Protein 4Q95 (pdb70)

Structure (mmCIF, N/CA/C/O backbone):
data_4Q95
#
_entry.id   4Q95
#
_cell.length_a   63.123
_cell.length_b   63.123
_cell.length_c   157.965
_cell.angle_alpha   90.00
_cell.angle_beta   90.00
_cell.angle_gamma   90.00
#
_symmetr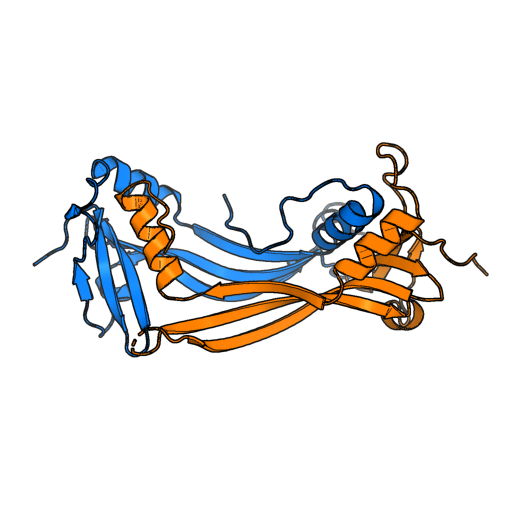y.space_group_name_H-M   'P 43 21 2'
#
loop_
_entity.id
_entity.type
_entity.pdbx_description
1 polymer 'HRAS-like suppressor 3, Lecithin retinol acyltransferase'
2 non-polymer 'HEPTANOIC ACID'
3 water water
#
loop_
_atom_site.group_PDB
_atom_site.id
_atom_site.type_symbol
_atom_site.label_atom_id
_atom_site.label_alt_id
_atom_site.label_comp_id
_atom_site.label_asym_id
_atom_site.label_entity_id
_atom_site.label_seq_id
_atom_site.pdbx_PDB_ins_code
_atom_site.Cartn_x
_atom_site.Cartn_y
_atom_site.Cartn_z
_atom_site.occupancy
_atom_site.B_iso_or_equiv
_atom_site.auth_seq_id
_atom_site.auth_comp_id
_atom_site.auth_asym_id
_atom_site.auth_atom_id
_ato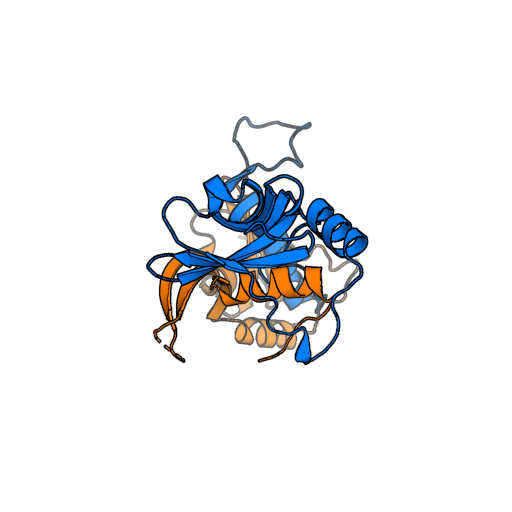m_site.pdbx_PDB_model_num
ATOM 1 N N . PRO A 1 9 ? 3.841 46.187 -11.470 1.00 87.92 7 PRO A N 1
ATOM 2 C CA . PRO A 1 9 ? 2.860 46.603 -10.450 1.00 90.08 7 PRO A CA 1
ATOM 3 C C . PRO A 1 9 ? 3.075 45.936 -9.046 1.00 93.40 7 PRO A C 1
ATOM 4 O O . PRO A 1 9 ? 2.407 44.948 -8.694 1.00 89.85 7 PRO A O 1
ATOM 8 N N . GLU A 1 10 ? 3.983 46.511 -8.251 1.00 92.17 8 GLU A N 1
ATOM 9 C CA . GLU A 1 10 ? 4.515 45.854 -7.059 1.00 89.76 8 GLU A CA 1
ATOM 10 C C . GLU A 1 10 ? 3.434 45.590 -5.987 1.00 86.87 8 GLU A C 1
ATOM 11 O O . GLU A 1 10 ? 2.490 46.360 -5.813 1.00 88.77 8 GLU A O 1
ATOM 17 N N . PRO A 1 11 ? 3.558 44.466 -5.284 1.00 76.56 9 PRO A N 1
ATOM 18 C CA . PRO A 1 11 ? 2.737 44.212 -4.125 1.00 72.32 9 PRO A CA 1
ATOM 19 C C . PRO A 1 11 ? 2.965 45.223 -3.007 1.00 73.64 9 PRO A C 1
ATOM 20 O O . PRO A 1 11 ? 3.988 45.893 -2.957 1.00 74.86 9 PRO A O 1
ATOM 24 N N . LYS A 1 12 ? 1.992 45.316 -2.115 1.00 75.39 10 LYS A N 1
ATOM 25 C CA . LYS A 1 12 ? 2.085 46.144 -0.926 1.00 77.04 10 LYS A CA 1
ATOM 26 C C . LYS A 1 12 ? 2.390 45.246 0.245 1.00 71.76 10 LYS A C 1
ATOM 27 O O . LYS A 1 12 ? 2.092 44.053 0.242 1.00 67.58 10 LYS A O 1
ATOM 33 N N . PRO A 1 13 ? 2.979 45.810 1.276 1.00 72.45 11 PRO A N 1
ATOM 34 C CA . PRO A 1 13 ? 3.200 45.007 2.469 1.00 69.51 11 PRO A CA 1
ATOM 35 C C . PRO A 1 13 ? 1.883 44.388 2.966 1.00 65.68 11 PRO A C 1
ATOM 36 O O . PRO A 1 13 ? 0.814 45.014 2.889 1.00 63.76 11 PRO A O 1
ATOM 40 N N . GLY A 1 14 ? 1.971 43.124 3.373 1.00 63.18 12 GLY A N 1
ATOM 41 C CA . GLY A 1 14 ? 0.812 42.336 3.843 1.00 59.60 12 GLY A CA 1
ATOM 42 C C . GLY A 1 14 ? 0.008 41.594 2.771 1.00 54.40 12 GLY A C 1
ATOM 43 O O . GLY A 1 14 ? -0.882 40.813 3.111 1.00 48.59 12 GLY A O 1
ATOM 44 N N . ASP A 1 15 ? 0.326 41.819 1.491 1.00 52.17 13 ASP A N 1
ATOM 45 C CA . ASP A 1 15 ? -0.396 41.177 0.369 1.00 50.89 13 ASP A CA 1
ATOM 46 C C . ASP A 1 15 ? -0.095 39.683 0.251 1.00 50.11 13 ASP A C 1
ATOM 47 O O . ASP A 1 15 ? 1.051 39.242 0.289 1.00 52.27 13 ASP A O 1
ATOM 52 N N . LEU A 1 16 ? -1.129 38.894 0.072 1.00 51.79 14 LEU A N 1
ATOM 53 C CA . LEU A 1 16 ? -0.959 37.491 -0.210 1.00 52.07 14 LEU A CA 1
ATOM 54 C C . LEU A 1 16 ? -0.594 37.330 -1.713 1.00 51.79 14 LEU A C 1
ATOM 55 O O . LEU A 1 16 ? -1.164 38.014 -2.581 1.00 52.11 14 LEU A O 1
ATOM 60 N N . ILE A 1 17 ? 0.377 36.456 -1.973 1.00 48.37 15 ILE A N 1
ATOM 61 C CA . ILE A 1 17 ? 0.887 36.204 -3.317 1.00 53.32 15 ILE A CA 1
ATOM 62 C C . ILE A 1 17 ? 0.619 34.768 -3.658 1.00 49.73 15 ILE A C 1
ATOM 63 O O . ILE A 1 17 ? 1.000 33.859 -2.916 1.00 50.95 15 ILE A O 1
ATOM 68 N N . GLU A 1 18 ? -0.059 34.560 -4.758 1.00 48.85 16 GLU A N 1
ATOM 69 C CA . GLU A 1 18 ? -0.304 33.222 -5.255 1.00 51.99 16 GLU A CA 1
ATOM 70 C C . GLU A 1 18 ? 0.621 33.015 -6.455 1.00 54.53 16 GLU A C 1
ATOM 71 O O . GLU A 1 18 ? 0.517 33.735 -7.447 1.00 57.82 16 GLU A O 1
ATOM 77 N N . ILE A 1 19 ? 1.501 32.022 -6.358 1.00 53.27 17 ILE A N 1
ATOM 78 C CA . ILE A 1 19 ? 2.460 31.656 -7.401 1.00 52.15 17 ILE A CA 1
ATOM 79 C C . ILE A 1 19 ? 1.986 30.389 -8.134 1.00 53.20 17 ILE A C 1
ATOM 80 O O . ILE A 1 19 ? 1.622 29.357 -7.506 1.00 51.73 17 ILE A O 1
ATOM 85 N N . PHE A 1 20 ? 1.930 30.485 -9.464 1.00 53.67 18 PHE A N 1
ATOM 86 C CA . PHE A 1 20 ? 1.364 29.428 -10.293 1.00 55.48 18 PHE A CA 1
ATOM 87 C C . PHE A 1 20 ? 2.475 28.501 -10.704 1.00 53.36 18 PHE A C 1
ATOM 88 O O . PHE A 1 20 ? 2.969 28.619 -11.784 1.00 58.92 18 PHE A O 1
ATOM 96 N N . ARG A 1 21 ? 2.874 27.575 -9.858 1.00 52.41 19 ARG A N 1
ATOM 97 C CA . ARG A 1 21 ? 3.852 26.584 -10.289 1.00 56.60 19 ARG A CA 1
ATOM 98 C C . ARG A 1 21 ? 3.184 25.518 -11.144 1.00 56.24 19 ARG A C 1
ATOM 99 O O . ARG A 1 21 ? 1.976 25.340 -11.065 1.00 53.83 19 ARG A O 1
ATOM 107 N N . PRO A 1 22 ? 3.969 24.764 -11.908 1.00 57.00 20 PRO A N 1
ATOM 108 C CA . PRO A 1 22 ? 3.325 23.860 -12.846 1.00 59.95 20 PRO A CA 1
ATOM 109 C C . PRO A 1 22 ? 2.314 22.863 -12.234 1.00 60.29 20 PRO A C 1
ATOM 110 O O . PRO A 1 22 ? 1.298 22.583 -12.881 1.00 59.24 20 PRO A O 1
ATOM 114 N N . PHE A 1 23 ? 2.544 22.355 -11.019 1.00 57.02 21 PHE A N 1
ATOM 115 C CA . PHE A 1 23 ? 1.613 21.360 -10.466 1.00 56.48 21 PHE A CA 1
ATOM 116 C C . PHE A 1 23 ? 0.831 21.770 -9.241 1.00 54.70 21 PHE A C 1
ATOM 117 O O . PHE A 1 23 ? -0.038 21.035 -8.770 1.00 53.47 21 PHE A O 1
ATOM 125 N N . TYR A 1 24 ? 1.120 22.950 -8.713 1.00 51.89 22 TYR A N 1
ATOM 126 C CA . TYR A 1 24 ? 0.452 23.380 -7.500 1.00 48.42 22 TYR A CA 1
ATOM 127 C C . TYR A 1 24 ? 0.629 24.877 -7.385 1.00 46.29 22 TYR A C 1
ATOM 128 O O . TYR A 1 24 ? 1.486 25.482 -8.059 1.00 48.27 22 TYR A O 1
ATOM 137 N N . ARG A 1 25 ? -0.172 25.467 -6.518 1.00 49.70 23 ARG A N 1
ATOM 138 C CA . ARG A 1 25 ? -0.104 26.897 -6.209 1.00 50.71 23 ARG A CA 1
ATOM 139 C C . ARG A 1 25 ? 0.643 27.105 -4.902 1.00 53.64 23 ARG A C 1
ATOM 140 O O . ARG A 1 25 ? 0.299 26.514 -3.841 1.00 47.37 23 ARG A O 1
ATOM 148 N N . HIS A 1 26 ? 1.614 27.999 -4.959 1.00 52.76 24 HIS A N 1
ATOM 149 C CA . HIS A 1 26 ? 2.488 28.225 -3.850 1.00 51.77 24 HIS A CA 1
ATOM 150 C C . HIS A 1 26 ? 2.135 29.577 -3.303 1.00 51.41 24 HIS A C 1
ATOM 151 O O . HIS A 1 26 ? 2.020 30.511 -4.043 1.00 54.56 24 HIS A O 1
ATOM 158 N N . TRP A 1 27 ? 1.961 29.698 -1.991 1.00 50.84 25 TRP A N 1
ATOM 159 C CA . TRP A 1 27 ? 1.498 30.964 -1.404 1.00 49.24 25 TRP A CA 1
ATOM 160 C C . TRP A 1 27 ? 2.603 31.575 -0.600 1.00 51.94 25 TRP A C 1
ATOM 161 O O . TRP A 1 27 ? 3.462 30.876 -0.036 1.00 55.20 25 TRP A O 1
ATOM 172 N N . ALA A 1 28 ? 2.575 32.895 -0.551 1.00 52.23 26 ALA A N 1
ATOM 173 C CA . ALA A 1 28 ? 3.534 33.653 0.177 1.00 53.59 26 ALA A CA 1
ATOM 174 C C . ALA A 1 28 ? 2.857 34.913 0.662 1.00 54.12 26 ALA A C 1
ATOM 175 O O . ALA A 1 28 ? 1.787 35.236 0.198 1.00 53.03 26 ALA A O 1
ATOM 177 N N . ILE A 1 29 ? 3.497 35.634 1.581 1.00 52.93 27 ILE A N 1
ATOM 178 C CA . ILE A 1 29 ? 3.020 36.940 1.987 1.00 52.49 27 ILE A CA 1
ATOM 179 C C . ILE A 1 29 ? 4.145 37.960 1.848 1.00 54.41 27 ILE A C 1
ATOM 180 O O . ILE A 1 29 ? 5.287 37.682 2.207 1.00 53.60 27 ILE A O 1
ATOM 185 N N . TYR A 1 30 ? 3.820 39.100 1.226 1.00 56.65 28 TYR A N 1
ATOM 186 C CA . TYR A 1 30 ? 4.769 40.151 0.967 1.00 58.23 28 TYR A CA 1
ATOM 187 C C . TYR A 1 30 ? 5.044 40.919 2.263 1.00 58.42 28 TYR A C 1
ATOM 188 O O . TYR A 1 30 ? 4.119 41.260 2.983 1.00 59.39 28 TYR A O 1
ATOM 197 N N . VAL A 1 31 ? 6.298 41.198 2.551 1.00 57.73 29 VAL A N 1
ATOM 198 C CA . VAL A 1 31 ? 6.638 41.875 3.799 1.00 63.40 29 VAL A CA 1
ATOM 199 C C . VAL A 1 31 ? 7.441 43.133 3.569 1.00 66.54 29 VAL A C 1
ATOM 200 O O . VAL A 1 31 ? 7.871 43.762 4.540 1.00 74.67 29 VAL A O 1
ATOM 204 N N . GLY A 1 32 ? 7.688 43.493 2.307 1.00 66.99 30 GLY A N 1
ATOM 205 C CA . GLY A 1 32 ? 8.409 44.707 2.010 1.00 66.60 30 GLY A CA 1
ATOM 206 C C . GLY A 1 32 ? 9.762 44.549 1.353 1.00 68.86 30 GLY A C 1
ATOM 207 O O . GLY A 1 32 ? 10.434 43.516 1.467 1.00 69.36 30 GLY A O 1
ATOM 208 N N . ASP A 1 33 ? 10.131 45.583 0.604 1.00 72.29 31 ASP A N 1
ATOM 209 C CA . ASP A 1 33 ? 11.449 45.678 0.025 1.00 75.94 31 ASP A CA 1
ATOM 210 C C . ASP A 1 33 ? 11.871 44.401 -0.736 1.00 74.26 31 ASP A C 1
ATOM 211 O O . ASP A 1 33 ? 12.988 43.931 -0.594 1.00 75.00 31 ASP A O 1
ATOM 216 N N . GLY A 1 34 ? 10.971 43.861 -1.562 1.00 72.81 32 GLY A N 1
ATOM 217 C CA . GLY A 1 34 ? 11.276 42.692 -2.404 1.00 69.87 32 GLY A CA 1
ATOM 218 C C . GLY A 1 34 ? 11.057 41.325 -1.760 1.00 67.73 32 GLY A C 1
ATOM 219 O O . GLY A 1 34 ? 11.131 40.313 -2.446 1.00 65.06 32 GLY A O 1
ATOM 220 N N . TYR A 1 35 ? 10.766 41.286 -0.460 1.00 65.79 33 TYR A N 1
ATOM 221 C CA . TYR A 1 35 ? 10.749 40.034 0.255 1.00 64.71 33 TYR A CA 1
ATOM 222 C C . TYR A 1 35 ? 9.350 39.517 0.553 1.00 62.84 33 TYR A C 1
ATOM 223 O O . TYR A 1 35 ? 8.407 40.281 0.828 1.00 61.80 33 TYR A O 1
ATOM 232 N N . VAL A 1 36 ? 9.256 38.193 0.498 1.00 58.80 34 VAL A N 1
ATOM 233 C CA . VAL A 1 36 ? 8.152 37.493 1.041 1.00 58.49 34 VAL A CA 1
ATOM 234 C C . VAL A 1 36 ? 8.562 36.570 2.190 1.00 58.12 34 VAL A C 1
ATOM 235 O O . VAL A 1 36 ? 9.720 36.145 2.311 1.00 53.35 34 VAL A O 1
ATOM 239 N N . VAL A 1 37 ? 7.572 36.280 3.027 1.00 57.87 35 VAL A N 1
ATOM 240 C CA . VAL A 1 37 ? 7.646 35.201 3.966 1.00 56.12 35 VAL A CA 1
ATOM 241 C C . VAL A 1 37 ? 6.735 34.106 3.452 1.00 56.60 35 VAL A C 1
ATOM 242 O O . VAL A 1 37 ? 5.623 34.363 2.946 1.00 56.09 35 VAL A O 1
ATOM 246 N N . HIS A 1 38 ? 7.216 32.872 3.553 1.00 56.34 36 HIS A N 1
ATOM 247 C CA . HIS A 1 38 ? 6.415 31.750 3.123 1.00 54.62 36 HIS A CA 1
ATOM 248 C C . HIS A 1 38 ? 6.800 30.472 3.835 1.00 53.02 36 HIS A C 1
ATOM 249 O O . HIS A 1 38 ? 7.897 30.337 4.345 1.00 56.92 36 HIS A O 1
ATOM 256 N N . LEU A 1 39 ? 5.884 29.527 3.812 1.00 53.79 37 LEU A N 1
ATOM 257 C CA . LEU A 1 39 ? 6.105 28.170 4.270 1.00 55.74 37 LEU A CA 1
ATOM 258 C C . LEU A 1 39 ? 6.647 27.348 3.106 1.00 57.33 37 LEU A C 1
ATOM 259 O O . LEU A 1 39 ? 5.905 27.009 2.198 1.00 59.79 37 LEU A O 1
ATOM 264 N N . ALA A 1 40 ? 7.930 27.003 3.172 1.00 59.70 38 ALA A N 1
ATOM 265 C CA . ALA A 1 40 ? 8.609 26.294 2.136 1.00 56.01 38 ALA A CA 1
ATOM 266 C C . ALA A 1 40 ? 8.803 24.807 2.456 1.00 60.70 38 ALA A C 1
ATOM 267 O O . ALA A 1 40 ? 9.162 24.471 3.580 1.00 60.84 38 ALA A O 1
ATOM 269 N N . PRO A 1 41 ? 8.548 23.912 1.468 1.00 63.68 39 PRO A N 1
ATOM 270 C CA . PRO A 1 41 ? 8.813 22.479 1.614 1.00 61.93 39 PRO A CA 1
ATOM 271 C C . PRO A 1 41 ? 10.267 22.210 1.784 1.00 62.73 39 PRO A C 1
ATOM 272 O O . PRO A 1 41 ? 11.040 22.741 1.027 1.00 58.41 39 PRO A O 1
ATOM 276 N N . ASP A 1 42 ? 10.638 21.399 2.777 1.00 62.46 40 ASP A N 1
ATOM 277 C CA . ASP A 1 42 ? 12.043 21.103 3.038 1.00 66.00 40 ASP A CA 1
ATOM 278 C C . ASP A 1 42 ? 12.055 19.766 3.727 1.00 63.11 40 ASP A C 1
ATOM 279 O O . ASP A 1 42 ? 12.029 19.679 4.969 1.00 67.34 40 ASP A O 1
ATOM 284 N N . ILE A 1 43 ? 12.034 18.722 2.915 1.00 59.17 41 ILE A N 1
ATOM 285 C CA . ILE A 1 43 ? 11.796 17.394 3.400 1.00 59.25 41 ILE A CA 1
ATOM 286 C C . ILE A 1 43 ? 13.099 16.719 3.713 1.00 61.37 41 ILE A C 1
ATOM 287 O O . ILE A 1 43 ? 13.936 16.601 2.846 1.00 60.70 41 ILE A O 1
ATOM 292 N N . LEU A 1 44 ? 13.256 16.276 4.971 1.00 58.24 42 LEU A N 1
ATOM 293 C CA . LEU A 1 44 ? 14.533 15.822 5.487 1.00 61.02 42 LEU A CA 1
ATOM 294 C C . LEU A 1 44 ? 14.305 14.786 6.587 1.00 63.36 42 LEU A C 1
ATOM 295 O O . LEU A 1 44 ? 13.412 14.970 7.429 1.00 52.22 42 LEU A O 1
ATOM 300 N N . LEU A 1 45 ? 15.112 13.729 6.551 1.00 61.43 43 LEU A N 1
ATOM 301 C CA . LEU A 1 45 ? 15.305 12.859 7.660 1.00 63.93 43 LEU A CA 1
ATOM 302 C C . LEU A 1 45 ? 16.656 13.225 8.166 1.00 64.07 43 LEU A C 1
ATOM 303 O O . LEU A 1 45 ? 17.537 13.380 7.376 1.00 63.22 43 LEU A O 1
ATOM 308 N N . ALA A 1 46 ? 16.803 13.368 9.478 1.00 60.74 44 ALA A N 1
ATOM 309 C CA . ALA A 1 46 ? 18.105 13.548 10.072 1.00 60.79 44 ALA A CA 1
ATOM 310 C C . ALA A 1 46 ? 18.131 12.766 11.390 1.00 60.58 44 ALA A C 1
ATOM 311 O O . ALA A 1 46 ? 17.171 12.747 12.124 1.00 55.84 44 ALA A O 1
ATOM 313 N N . LEU A 1 47 ? 19.244 12.106 11.648 1.00 62.66 45 LEU A N 1
ATOM 314 C CA . LEU A 1 47 ? 19.487 11.404 12.869 1.00 60.10 45 LEU A CA 1
ATOM 315 C C . LEU A 1 47 ? 19.758 12.440 13.916 1.00 63.79 45 LEU A C 1
ATOM 316 O O . LEU A 1 47 ? 20.374 13.456 13.628 1.00 67.05 45 LEU A O 1
ATOM 321 N N . THR A 1 48 ? 19.285 12.191 15.136 1.00 60.19 46 THR A N 1
ATOM 322 C CA . THR A 1 48 ? 19.529 13.110 16.215 1.00 61.66 46 THR A CA 1
ATOM 323 C C . THR A 1 48 ? 20.287 12.425 17.379 1.00 61.41 46 THR A C 1
ATOM 324 O O . THR A 1 48 ? 19.892 11.362 17.884 1.00 60.76 46 THR A O 1
ATOM 328 N N . ASN A 1 49 ? 21.443 12.976 17.704 1.00 61.10 47 ASN A N 1
ATOM 329 C CA . ASN A 1 49 ? 22.334 12.371 18.683 1.00 70.38 47 ASN A CA 1
ATOM 330 C C . ASN A 1 49 ? 21.919 12.560 20.134 1.00 73.01 47 ASN A C 1
ATOM 331 O O . ASN A 1 49 ? 21.342 13.585 20.489 1.00 75.34 47 ASN A O 1
ATOM 336 N N . ASP A 1 50 ? 22.210 11.546 20.950 1.00 78.24 48 ASP A N 1
ATOM 337 C CA . ASP A 1 50 ? 21.833 11.545 22.374 1.00 78.82 48 ASP A CA 1
ATOM 338 C C . ASP A 1 50 ? 22.815 12.429 23.100 1.00 82.42 48 ASP A C 1
ATOM 339 O O . ASP A 1 50 ? 24.016 12.160 23.106 1.00 77.29 48 ASP A O 1
ATOM 344 N N . LYS A 1 51 ? 22.296 13.503 23.692 1.00 92.75 49 LYS A N 1
ATOM 345 C CA . LYS A 1 51 ? 23.138 14.479 24.386 1.00 101.61 49 LYS A CA 1
ATOM 346 C C . LYS A 1 51 ? 23.176 14.258 25.913 1.00 99.36 49 LYS A C 1
ATOM 347 O O . LYS A 1 51 ? 24.152 14.648 26.558 1.00 99.34 49 LYS A O 1
ATOM 353 N N . GLU A 1 52 ? 22.149 13.612 26.488 1.00 96.42 50 GLU A N 1
ATOM 354 C CA . GLU A 1 52 ? 22.031 13.501 27.963 1.00 93.28 50 GLU A CA 1
ATOM 355 C C . GLU A 1 52 ? 23.363 13.038 28.550 1.00 89.89 50 GLU A C 1
ATOM 356 O O . GLU A 1 52 ? 23.900 13.652 29.454 1.00 90.17 50 GLU A O 1
ATOM 362 N N . ARG A 1 53 ? 23.915 11.988 27.968 1.00 85.44 51 ARG A N 1
ATOM 363 C CA . ARG A 1 53 ? 25.183 11.463 28.385 1.00 86.81 51 ARG A CA 1
ATOM 364 C C . ARG A 1 53 ? 26.403 12.228 27.800 1.00 91.26 51 ARG A C 1
ATOM 365 O O . ARG A 1 53 ? 27.550 11.809 28.069 1.00 94.20 51 ARG A O 1
ATOM 373 N N . THR A 1 54 ? 26.179 13.329 27.038 1.00 88.71 52 THR A N 1
ATOM 374 C CA . THR A 1 54 ? 27.276 14.171 26.440 1.00 93.53 52 THR A CA 1
ATOM 375 C C . THR A 1 54 ? 28.506 14.481 27.330 1.00 96.97 52 THR A C 1
ATOM 376 O O . THR A 1 54 ? 29.641 14.139 26.974 1.00 112.58 52 THR A O 1
ATOM 380 N N . GLN A 1 55 ? 28.285 15.151 28.462 1.00 90.57 53 GLN A N 1
ATOM 381 C CA . GLN A 1 55 ? 29.374 15.522 29.399 1.00 90.19 53 GLN A CA 1
ATOM 382 C C . GLN A 1 55 ? 29.827 14.398 30.324 1.00 84.17 53 GLN A C 1
ATOM 383 O O . GLN A 1 55 ? 30.582 14.643 31.220 1.00 82.02 53 GLN A O 1
ATOM 389 N N . LYS A 1 56 ? 29.362 13.170 30.091 1.00 85.27 54 LYS A N 1
ATOM 390 C CA . LYS A 1 56 ? 29.696 11.997 30.939 1.00 88.15 54 LYS A CA 1
ATOM 391 C C . LYS A 1 56 ? 29.840 10.667 30.107 1.00 84.47 54 LYS A C 1
ATOM 392 O O . LYS A 1 56 ? 29.558 9.544 30.555 1.00 76.46 54 LYS A O 1
ATOM 398 N N . VAL A 1 57 ? 30.361 10.851 28.898 1.00 82.12 55 VAL A N 1
ATOM 399 C CA . VAL A 1 57 ? 30.879 9.775 28.038 1.00 79.49 55 VAL A CA 1
ATOM 400 C C . VAL A 1 57 ? 31.808 8.733 28.750 1.00 73.90 55 VAL A C 1
ATOM 401 O O . VAL A 1 57 ? 32.795 9.105 29.358 1.00 71.80 55 VAL A O 1
ATOM 405 N N . VAL A 1 58 ? 31.432 7.444 28.651 1.00 72.00 56 VAL A N 1
ATOM 406 C CA . VAL A 1 58 ? 32.296 6.269 28.958 1.00 77.18 56 VAL A CA 1
ATOM 407 C C . VAL A 1 58 ? 32.437 5.179 27.854 1.00 78.79 56 VAL A C 1
ATOM 408 O O . VAL A 1 58 ? 33.300 4.300 27.982 1.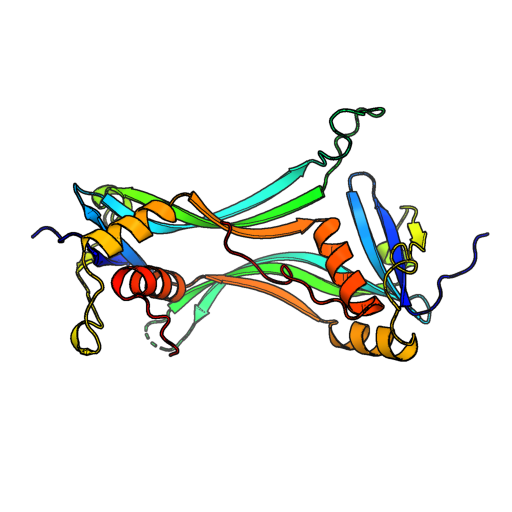00 84.31 56 VAL A O 1
ATOM 412 N N . SER A 1 59 ? 31.595 5.209 26.822 1.00 80.50 57 SER A N 1
ATOM 413 C CA . SER A 1 59 ? 31.890 4.546 25.519 1.00 84.02 57 SER A CA 1
ATOM 414 C C . SER A 1 59 ? 32.158 5.559 24.377 1.00 83.12 57 SER A C 1
ATOM 415 O O . SER A 1 59 ? 31.734 6.710 24.450 1.00 80.36 57 SER A O 1
ATOM 418 N N . ASN A 1 60 ? 32.826 5.136 23.310 1.00 85.39 58 ASN A N 1
ATOM 419 C CA . ASN A 1 60 ? 32.908 5.982 22.095 1.00 88.54 58 ASN A CA 1
ATOM 420 C C . ASN A 1 60 ? 31.782 5.740 21.089 1.00 86.67 58 ASN A C 1
ATOM 421 O O . ASN A 1 60 ? 31.699 6.447 20.067 1.00 89.29 58 ASN A O 1
ATOM 426 N N . LYS A 1 61 ? 30.920 4.761 21.376 1.00 85.67 59 LYS A N 1
ATOM 427 C CA . LYS A 1 61 ? 29.674 4.561 20.618 1.00 85.78 59 LYS A CA 1
ATOM 428 C C . LYS A 1 61 ? 28.884 5.837 20.490 1.00 81.83 59 LYS A C 1
ATOM 429 O O . LYS A 1 61 ? 28.447 6.393 21.470 1.00 81.39 59 LYS A O 1
ATOM 435 N N . ARG A 1 62 ? 28.633 6.288 19.287 1.00 83.83 60 ARG A N 1
ATOM 436 C CA . ARG A 1 62 ? 27.651 7.346 19.102 1.00 82.72 60 ARG A CA 1
ATOM 437 C C . ARG A 1 62 ? 26.247 6.825 19.456 1.00 84.65 60 ARG A C 1
ATOM 438 O O . ARG A 1 62 ? 25.851 5.769 18.978 1.00 96.47 60 ARG A O 1
ATOM 446 N N . LEU A 1 63 ? 25.529 7.529 20.333 1.00 77.37 61 LEU A N 1
ATOM 447 C CA . LEU A 1 63 ? 24.185 7.118 20.762 1.00 70.92 61 LEU A CA 1
ATOM 448 C C . LEU A 1 63 ? 23.199 8.100 20.193 1.00 66.09 61 LEU A C 1
ATOM 449 O O . LEU A 1 63 ? 23.528 9.267 20.002 1.00 68.15 61 LEU A O 1
ATOM 454 N N . LEU A 1 64 ? 21.990 7.622 19.939 1.00 62.12 62 LEU A N 1
ATOM 455 C CA . LEU A 1 64 ? 20.928 8.384 19.287 1.00 61.10 62 LEU A CA 1
ATOM 456 C C . LEU A 1 64 ? 19.730 8.593 20.209 1.00 55.52 62 LEU A C 1
ATOM 457 O O . LEU A 1 64 ? 19.405 7.699 20.976 1.00 54.17 62 LEU A O 1
ATOM 462 N N . LEU A 1 65 ? 19.081 9.768 20.126 1.00 54.28 63 LEU A N 1
ATOM 463 C CA . LEU A 1 65 ? 17.719 9.959 20.666 1.00 54.06 63 LEU A CA 1
ATOM 464 C C . LEU A 1 65 ? 16.720 9.383 19.692 1.00 59.33 63 LEU A C 1
ATOM 465 O O . LEU A 1 65 ? 15.700 8.863 20.106 1.00 60.62 63 LEU A O 1
ATOM 470 N N . GLY A 1 66 ? 17.005 9.506 18.380 1.00 58.35 64 GLY A N 1
ATOM 471 C CA . GLY A 1 66 ? 16.015 9.193 17.366 1.00 57.32 64 GLY A CA 1
ATOM 472 C C . GLY A 1 66 ? 16.297 9.773 15.977 1.00 54.98 64 GLY A C 1
ATOM 473 O O . GLY A 1 66 ? 17.429 10.079 15.619 1.00 51.48 64 GLY A O 1
ATOM 474 N N . VAL A 1 67 ? 15.213 9.967 15.239 1.00 54.86 65 VAL A N 1
ATOM 475 C CA . VAL A 1 67 ? 15.241 10.582 13.907 1.00 55.51 65 VAL A CA 1
ATOM 476 C C . VAL A 1 67 ? 14.200 11.706 13.836 1.00 53.59 65 VAL A C 1
ATOM 477 O O . VAL A 1 67 ? 13.101 11.601 14.361 1.00 51.52 65 VAL A O 1
ATOM 481 N N . ILE A 1 68 ? 14.578 12.805 13.208 1.00 58.06 66 ILE A N 1
ATOM 482 C CA . ILE A 1 68 ? 13.679 13.928 12.954 1.00 58.27 66 ILE A CA 1
ATOM 483 C C . ILE A 1 68 ? 13.178 13.893 11.512 1.00 60.12 66 ILE A C 1
ATOM 484 O O . ILE A 1 68 ? 13.996 13.804 10.590 1.00 57.72 66 ILE A O 1
ATOM 489 N N . CYS A 1 69 ? 11.847 13.952 11.315 1.00 62.24 67 CYS A N 1
ATOM 490 C CA . CYS A 1 69 ? 11.275 14.104 9.991 1.00 60.40 67 CYS A CA 1
ATOM 491 C C . CYS A 1 69 ? 10.771 15.487 9.880 1.00 57.57 67 CYS A C 1
ATOM 492 O O . CYS A 1 69 ? 9.756 15.849 10.484 1.00 52.35 67 CYS A O 1
ATOM 495 N N . LYS A 1 70 ? 11.441 16.243 9.041 1.00 58.00 68 LYS A N 1
ATOM 496 C CA . LYS A 1 70 ? 11.117 17.616 8.814 1.00 58.45 68 LYS A CA 1
ATOM 497 C C . LYS A 1 70 ? 10.378 17.660 7.474 1.00 55.64 68 LYS A C 1
ATOM 498 O O . LYS A 1 70 ? 10.781 17.012 6.507 1.00 57.64 68 LYS A O 1
ATOM 504 N N . VAL A 1 71 ? 9.319 18.445 7.407 1.00 51.63 69 VAL A N 1
ATOM 505 C CA . VAL A 1 71 ? 8.582 18.627 6.170 1.00 55.00 69 VAL A CA 1
ATOM 506 C C . VAL A 1 71 ? 8.626 20.041 5.571 1.00 51.16 69 VAL A C 1
ATOM 507 O O . VAL A 1 71 ? 8.563 20.195 4.364 1.00 52.55 69 VAL A O 1
ATOM 511 N N . ALA A 1 72 ? 8.650 21.066 6.404 1.00 50.95 70 ALA A N 1
ATOM 512 C CA . ALA A 1 72 ? 8.637 22.434 5.923 1.00 52.65 70 ALA A CA 1
ATOM 513 C C . ALA A 1 72 ? 9.320 23.371 6.907 1.00 52.24 70 ALA A C 1
ATOM 514 O O . ALA A 1 72 ? 9.493 23.043 8.073 1.00 52.67 70 ALA A O 1
ATOM 516 N N . ILE A 1 73 ? 9.698 24.534 6.416 1.00 51.69 71 ILE A N 1
ATOM 517 C CA . ILE A 1 73 ? 10.302 25.585 7.205 1.00 52.24 71 ILE A CA 1
ATOM 518 C C . ILE A 1 73 ? 9.834 26.952 6.682 1.00 54.70 71 ILE A C 1
ATOM 519 O O . ILE A 1 73 ? 9.660 27.136 5.489 1.00 53.74 71 ILE A O 1
ATOM 524 N N . VAL A 1 74 ? 9.602 27.895 7.588 1.00 56.02 72 VAL A N 1
ATOM 525 C CA . VAL A 1 74 ? 9.178 29.228 7.200 1.00 56.26 72 VAL A CA 1
ATOM 526 C C . VAL A 1 74 ? 10.409 29.981 6.827 1.00 57.10 72 VAL A C 1
ATOM 527 O O . VAL A 1 74 ? 11.332 30.098 7.621 1.00 60.05 72 VAL A O 1
ATOM 531 N N . LYS A 1 75 ? 10.419 30.510 5.615 1.00 59.91 73 LYS A N 1
ATOM 532 C CA . LYS A 1 75 ? 11.557 31.292 5.121 1.00 61.27 73 LYS A CA 1
ATOM 533 C C . LYS A 1 75 ? 11.186 32.721 4.769 1.00 60.03 73 LYS A C 1
ATOM 534 O O . LYS A 1 75 ? 10.028 33.066 4.534 1.00 58.29 73 LYS A O 1
ATOM 540 N N . LYS A 1 76 ? 12.210 33.543 4.712 1.00 61.78 74 LYS A N 1
ATOM 541 C CA . LYS A 1 76 ? 12.081 34.867 4.207 1.00 63.40 74 LYS A CA 1
ATOM 542 C C . LYS A 1 76 ? 13.041 34.968 3.036 1.00 66.05 74 LYS A C 1
ATOM 543 O O . LYS A 1 76 ? 14.228 34.804 3.242 1.00 67.78 74 LYS A O 1
ATOM 549 N N . GLU A 1 77 ? 12.525 35.214 1.826 1.00 61.48 75 GLU A N 1
ATOM 550 C CA . GLU A 1 77 ? 13.333 35.246 0.623 1.00 65.81 75 GLU A CA 1
ATOM 551 C C . GLU A 1 77 ? 12.753 36.298 -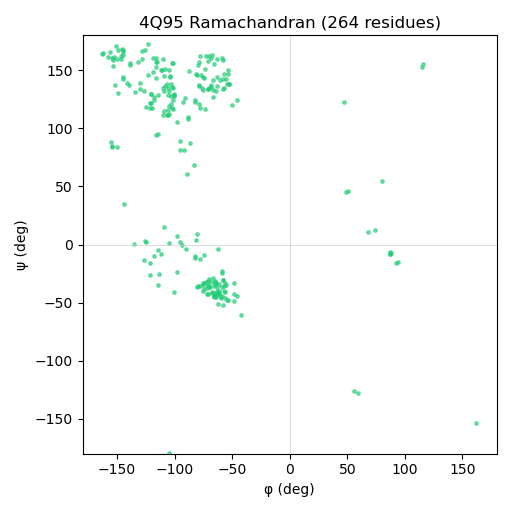0.305 1.00 66.57 75 GLU A C 1
ATOM 552 O O . GLU A 1 77 ? 11.623 36.752 -0.113 1.00 61.47 75 GLU A O 1
ATOM 558 N N . LEU A 1 78 ? 13.522 36.622 -1.342 1.00 65.93 76 LEU A N 1
ATOM 559 C CA . LEU A 1 78 ? 13.091 37.551 -2.341 1.00 67.13 76 LEU A CA 1
ATOM 560 C C . LEU A 1 78 ? 12.003 36.911 -3.192 1.00 65.00 76 LEU A C 1
ATOM 561 O O . LEU A 1 78 ? 12.119 35.755 -3.618 1.00 64.64 76 LEU A O 1
ATOM 566 N N . LEU A 1 79 ? 10.941 37.670 -3.408 1.00 61.40 77 LEU A N 1
ATOM 567 C CA . LEU A 1 79 ? 9.899 37.287 -4.334 1.00 62.05 77 LEU A CA 1
ATOM 568 C C . LEU A 1 79 ? 10.433 36.774 -5.682 1.00 62.33 77 LEU A C 1
ATOM 569 O O . LEU A 1 79 ? 9.928 35.787 -6.227 1.00 63.60 77 LEU A O 1
ATOM 574 N N . TYR A 1 80 ? 11.422 37.468 -6.225 1.00 61.67 78 TYR A N 1
ATOM 575 C CA . TYR A 1 80 ? 11.970 37.128 -7.515 1.00 61.29 78 TYR A CA 1
ATOM 576 C C . TYR A 1 80 ? 12.518 35.715 -7.541 1.00 64.03 78 TYR A C 1
ATOM 577 O O . TYR A 1 80 ? 12.400 35.044 -8.561 1.00 62.33 78 TYR A O 1
ATOM 586 N N . ASP A 1 81 ? 13.126 35.276 -6.422 1.00 64.42 79 ASP A N 1
ATOM 587 C CA . ASP A 1 81 ? 13.694 33.941 -6.294 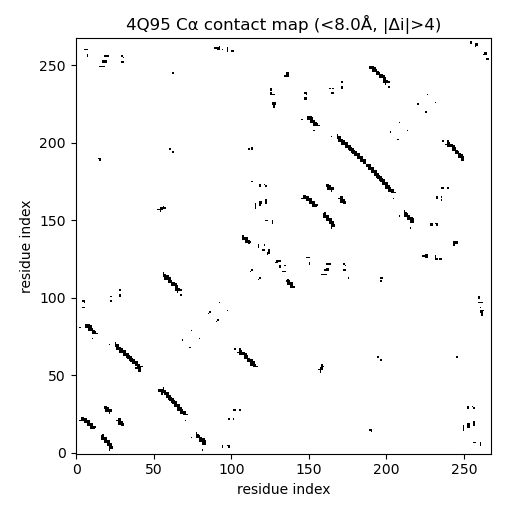1.00 64.56 79 ASP A CA 1
ATOM 588 C C . ASP A 1 81 ? 12.593 32.910 -6.049 1.00 64.99 79 ASP A C 1
ATOM 589 O O . ASP A 1 81 ? 12.692 31.782 -6.493 1.00 62.79 79 ASP A O 1
ATOM 594 N N . VAL A 1 82 ? 11.566 33.278 -5.303 1.00 62.22 80 VAL A N 1
ATOM 595 C CA . VAL A 1 82 ? 10.568 32.308 -4.951 1.00 61.76 80 VAL A CA 1
ATOM 596 C C . VAL A 1 82 ? 9.708 32.030 -6.179 1.00 65.22 80 VAL A C 1
ATOM 597 O O . VAL A 1 82 ? 9.348 30.891 -6.459 1.00 61.87 80 VAL A O 1
ATOM 601 N N . ALA A 1 83 ? 9.428 33.070 -6.940 1.00 66.77 81 ALA A N 1
ATOM 602 C CA . ALA A 1 83 ? 8.631 32.922 -8.146 1.00 66.83 81 ALA A CA 1
ATOM 603 C C . ALA A 1 83 ? 9.407 32.157 -9.225 1.00 66.96 81 ALA A C 1
ATOM 604 O O . ALA A 1 83 ? 8.822 31.365 -9.966 1.00 66.32 81 ALA A O 1
ATOM 606 N N . GLY A 1 84 ? 10.712 32.383 -9.297 1.00 67.02 82 GLY A N 1
ATOM 607 C CA . GLY A 1 84 ? 11.537 31.804 -10.362 1.00 67.52 82 GLY A CA 1
ATOM 608 C C . GLY A 1 84 ? 10.955 32.204 -11.699 1.00 68.36 82 GLY A C 1
ATOM 609 O O . GLY A 1 84 ? 10.697 33.384 -11.931 1.00 70.24 82 GLY A O 1
ATOM 610 N N . SER A 1 85 ? 10.676 31.219 -12.553 1.00 71.81 83 SER A N 1
ATOM 611 C CA . SER A 1 85 ? 10.048 31.471 -13.866 1.00 77.57 83 SER A CA 1
ATOM 612 C C . SER A 1 85 ? 8.528 31.299 -13.835 1.00 75.16 83 SER A C 1
ATOM 613 O O . SER A 1 85 ? 7.874 31.485 -14.854 1.00 77.82 83 SER A O 1
ATOM 616 N N . ASP A 1 86 ? 7.957 30.999 -12.669 1.00 71.09 84 ASP A N 1
ATOM 617 C CA . ASP A 1 86 ? 6.508 30.889 -12.565 1.00 66.01 84 ASP A CA 1
ATOM 618 C C . ASP A 1 86 ? 5.859 32.264 -12.409 1.00 63.95 84 ASP A C 1
ATOM 619 O O . ASP A 1 86 ? 6.414 33.154 -11.789 1.00 65.87 84 ASP A O 1
ATOM 624 N N . LYS A 1 87 ? 4.667 32.427 -12.964 1.00 62.33 85 LYS A N 1
ATOM 625 C CA . LYS A 1 87 ? 3.893 33.637 -12.754 1.00 61.77 85 LYS A CA 1
ATOM 626 C C . LYS A 1 87 ? 3.189 33.653 -11.414 1.00 61.71 85 LYS A C 1
ATOM 627 O O . LYS A 1 87 ? 2.911 32.595 -10.807 1.00 62.71 85 LYS A O 1
ATOM 633 N N . TYR A 1 88 ? 2.875 34.855 -10.962 1.00 58.73 86 TYR A N 1
ATOM 634 C CA . TYR A 1 88 ? 2.178 35.025 -9.695 1.00 59.32 86 TYR A CA 1
ATOM 635 C C . TYR A 1 88 ? 1.243 36.214 -9.744 1.00 58.29 86 TYR A C 1
ATOM 636 O O . TYR A 1 88 ? 1.394 37.063 -10.625 1.00 58.24 86 TYR A O 1
ATOM 645 N N . GLN A 1 89 ? 0.297 36.278 -8.810 1.00 55.38 87 GLN A N 1
ATOM 646 C CA . GLN A 1 89 ? -0.550 37.463 -8.643 1.00 57.70 87 GLN A CA 1
ATOM 647 C C . GLN A 1 89 ? -0.735 37.772 -7.150 1.00 56.74 87 GLN A C 1
ATOM 648 O O . GLN A 1 89 ? -0.618 36.869 -6.297 1.00 53.22 87 GLN A O 1
ATOM 654 N N . VAL A 1 90 ? -1.034 39.037 -6.846 1.00 55.44 88 VAL A N 1
ATOM 655 C CA . VAL A 1 90 ? -1.638 39.408 -5.568 1.00 55.54 88 VAL A CA 1
ATOM 656 C C . VAL A 1 90 ? -3.053 38.814 -5.515 1.00 56.60 88 VAL A C 1
ATOM 657 O O . VAL A 1 90 ? -3.781 38.895 -6.484 1.00 60.67 88 VAL A O 1
ATOM 661 N N . ASN A 1 91 ? -3.415 38.179 -4.407 1.00 53.78 89 ASN A N 1
ATOM 662 C CA . ASN A 1 91 ? -4.737 37.624 -4.237 1.00 54.38 89 ASN A CA 1
ATOM 663 C C . ASN A 1 91 ? -5.128 37.645 -2.734 1.00 53.36 89 ASN A C 1
ATOM 664 O O . ASN A 1 91 ? -4.992 36.639 -2.013 1.00 54.57 89 ASN A O 1
ATOM 669 N N . ASN A 1 92 ? -5.624 38.800 -2.311 1.00 52.00 90 ASN A N 1
ATOM 670 C CA . ASN A 1 92 ? -6.197 39.015 -0.999 1.00 55.67 90 ASN A CA 1
ATOM 671 C C . ASN A 1 92 ? -7.637 38.581 -0.920 1.00 53.49 90 ASN A C 1
ATOM 672 O O . ASN A 1 92 ? -8.540 39.372 -0.669 1.00 61.11 90 ASN A O 1
ATOM 677 N N . LYS A 1 93 ? -7.791 37.284 -1.016 1.00 53.52 91 LYS A N 1
ATOM 678 C CA . LYS A 1 93 ? -9.049 36.587 -1.350 1.00 56.81 91 LYS A CA 1
ATOM 679 C C . LYS A 1 93 ? -10.238 36.863 -0.407 1.00 57.04 91 LYS A C 1
ATOM 680 O O . LYS A 1 93 ? -11.389 36.838 -0.831 1.00 58.59 91 LYS A O 1
ATOM 686 N N . HIS A 1 94 ? -9.954 37.124 0.866 1.00 56.96 92 HIS A N 1
ATOM 687 C CA . HIS A 1 94 ? -11.014 37.274 1.857 1.00 57.88 92 HIS A CA 1
ATOM 688 C C . HIS A 1 94 ? -11.243 38.715 2.391 1.00 59.45 92 HIS A C 1
ATOM 689 O O . HIS A 1 94 ? -11.928 38.935 3.390 1.00 55.28 92 HIS A O 1
ATOM 696 N N . ASP A 1 95 ? -10.696 39.701 1.690 1.00 59.20 93 ASP A N 1
ATOM 697 C CA . ASP A 1 95 ? -10.946 41.101 2.008 1.00 57.91 93 ASP A CA 1
ATOM 698 C C . ASP A 1 95 ? -12.421 41.481 1.953 1.00 55.34 93 ASP A C 1
ATOM 699 O O . ASP A 1 95 ? -12.817 42.417 2.593 1.00 57.03 93 ASP A O 1
ATOM 704 N N . ASP A 1 96 ? -13.223 40.752 1.184 1.00 57.85 94 ASP A N 1
ATOM 705 C CA . ASP A 1 96 ? -14.688 40.925 1.137 1.00 58.65 94 ASP A CA 1
ATOM 706 C C . ASP A 1 96 ? -15.427 40.280 2.355 1.00 58.33 94 ASP A C 1
ATOM 707 O O . ASP A 1 96 ? -16.571 40.593 2.618 1.00 62.72 94 ASP A O 1
ATOM 712 N N . LYS A 1 97 ? -14.765 39.449 3.149 1.00 56.65 95 LYS A N 1
ATOM 713 C CA . LYS A 1 97 ? -15.422 38.764 4.262 1.00 58.89 95 LYS A CA 1
ATOM 714 C C . LYS A 1 97 ? -15.144 39.415 5.621 1.00 58.37 95 LYS A C 1
ATOM 715 O O . LYS A 1 97 ? -16.021 39.524 6.476 1.00 59.03 95 LYS A O 1
ATOM 721 N N . TYR A 1 98 ? -13.900 39.827 5.801 1.00 57.25 96 TYR A N 1
ATOM 722 C CA . TYR A 1 98 ? -13.469 40.511 7.009 1.00 55.33 96 TYR A CA 1
ATOM 723 C C . TYR A 1 98 ? -12.229 41.265 6.581 1.00 54.30 96 TYR A C 1
ATOM 724 O O . TYR A 1 98 ? -11.639 40.973 5.531 1.00 56.35 96 TYR A O 1
ATOM 733 N N . SER A 1 99 ? -11.864 42.259 7.364 1.00 54.95 97 SER A N 1
ATOM 734 C CA . SER A 1 99 ? -10.767 43.134 6.997 1.00 54.16 97 SER A CA 1
ATOM 735 C C . SER A 1 99 ? -9.454 42.560 7.475 1.00 52.58 97 SER A C 1
ATOM 736 O O . SER A 1 99 ? -9.412 41.822 8.470 1.00 50.74 97 SER A O 1
ATOM 739 N N . PRO A 1 100 ? -8.376 42.855 6.730 1.00 52.93 98 PRO A N 1
ATOM 740 C CA . PRO A 1 100 ? -7.025 42.490 7.118 1.00 55.99 98 PRO A CA 1
ATOM 741 C C . PRO A 1 100 ? -6.609 43.061 8.496 1.00 60.26 98 PRO A C 1
ATOM 742 O O . PRO A 1 100 ? -7.175 44.035 8.933 1.00 61.64 98 PRO A O 1
ATOM 746 N N . LEU A 1 101 ? -5.609 42.479 9.145 1.00 61.36 99 LEU A N 1
ATOM 747 C CA . LEU A 1 101 ? -4.982 43.143 10.287 1.00 61.80 99 LEU A CA 1
ATOM 748 C C . LEU A 1 101 ? -4.237 44.376 9.804 1.00 64.21 99 LEU A C 1
ATOM 749 O O . LEU A 1 101 ? -3.946 44.506 8.610 1.00 61.95 99 LEU A O 1
ATOM 754 N N . PRO A 1 102 ? -3.901 45.297 10.736 1.00 67.55 100 PRO A N 1
ATOM 755 C CA . PRO A 1 102 ? -3.051 46.433 10.313 1.00 67.07 100 PRO A CA 1
ATOM 756 C C . PRO A 1 102 ? -1.738 45.920 9.726 1.00 66.35 100 PRO A C 1
ATOM 757 O O . PRO A 1 102 ? -1.183 44.918 10.198 1.00 60.74 100 PRO A O 1
ATOM 761 N N . CYS A 1 103 ? -1.257 46.593 8.696 1.00 72.13 101 CYS A N 1
ATOM 762 C CA . CYS A 1 103 ? -0.161 46.095 7.890 1.00 75.42 101 CYS A CA 1
ATOM 763 C C . CYS A 1 103 ? 1.165 45.939 8.665 1.00 76.10 101 CYS A C 1
ATOM 764 O O . CYS A 1 103 ? 1.887 44.976 8.457 1.00 73.88 101 CYS A O 1
ATOM 767 N N . SER A 1 104 ? 1.463 46.839 9.592 1.00 79.41 102 SER A N 1
ATOM 768 C CA . SER A 1 104 ? 2.668 46.680 10.427 1.00 80.86 102 SER A CA 1
ATOM 769 C C . SER A 1 104 ? 2.597 45.432 11.330 1.00 79.46 102 SER A C 1
ATOM 770 O O . SER A 1 104 ? 3.614 44.794 11.630 1.00 76.76 102 SER A O 1
ATOM 773 N N . LYS A 1 105 ? 1.381 45.101 11.763 1.00 81.25 103 LYS A N 1
ATOM 774 C CA . LYS A 1 105 ? 1.114 43.936 12.616 1.00 77.87 103 LYS A CA 1
ATOM 775 C C . LYS A 1 105 ? 1.289 42.659 11.818 1.00 74.10 103 LYS A C 1
ATOM 776 O O . LYS A 1 105 ? 1.899 41.705 12.280 1.00 73.46 103 LYS A O 1
ATOM 782 N N . ILE A 1 106 ? 0.787 42.667 10.588 1.00 70.36 104 ILE A N 1
ATOM 783 C CA . ILE A 1 106 ? 0.957 41.524 9.694 1.00 67.81 104 ILE A CA 1
ATOM 784 C C . ILE A 1 106 ? 2.429 41.163 9.549 1.00 68.24 104 ILE A C 1
ATOM 785 O O . ILE A 1 106 ? 2.759 39.981 9.631 1.00 65.08 104 ILE A O 1
ATOM 790 N N . ILE A 1 107 ? 3.279 42.175 9.303 1.00 70.30 105 ILE A N 1
ATOM 791 C CA . ILE A 1 107 ? 4.712 41.979 8.988 1.00 70.83 105 ILE A CA 1
ATOM 792 C C . ILE A 1 107 ? 5.509 41.622 10.233 1.00 72.40 105 ILE A C 1
ATOM 793 O O . ILE A 1 107 ? 6.439 40.826 10.174 1.00 70.43 105 ILE A O 1
ATOM 798 N N . GLN A 1 108 ? 5.122 42.195 11.358 1.00 69.94 106 GLN A N 1
ATOM 799 C CA . GLN A 1 108 ? 5.687 41.808 12.613 1.00 71.67 106 GLN A CA 1
ATOM 800 C C . GLN A 1 108 ? 5.466 40.345 12.918 1.00 69.36 106 GLN A C 1
ATOM 801 O O . GLN A 1 108 ? 6.389 39.650 13.365 1.00 72.17 106 GLN A O 1
ATOM 807 N N . ARG A 1 109 ? 4.242 39.871 12.713 1.00 65.81 107 ARG A N 1
ATOM 808 C CA . ARG A 1 109 ? 3.941 38.488 13.000 1.00 65.64 107 ARG A CA 1
ATOM 809 C C . ARG A 1 109 ? 4.637 37.598 11.984 1.00 62.68 107 ARG A C 1
ATOM 810 O O . ARG A 1 109 ? 5.132 36.543 12.344 1.00 59.05 107 ARG A O 1
ATOM 818 N N . ALA A 1 110 ? 4.720 38.032 10.725 1.00 62.21 108 ALA A N 1
ATOM 819 C CA . ALA A 1 110 ? 5.373 37.201 9.702 1.00 62.31 108 ALA A CA 1
ATOM 820 C C . ALA A 1 110 ? 6.854 37.030 9.971 1.00 63.26 108 ALA A C 1
ATOM 821 O O . ALA A 1 110 ? 7.370 35.933 9.872 1.00 61.24 108 ALA A O 1
ATOM 823 N N . GLU A 1 111 ? 7.533 38.112 10.330 1.00 68.16 109 GLU A N 1
ATOM 824 C CA . GLU A 1 111 ? 8.971 38.055 10.586 1.00 71.15 109 GLU A CA 1
ATOM 825 C C . GLU A 1 111 ? 9.273 37.129 11.738 1.00 69.00 109 GLU A C 1
ATOM 826 O O . GLU A 1 111 ? 10.221 36.377 11.641 1.00 69.99 109 GLU A O 1
ATOM 832 N N . GLU A 1 112 ? 8.478 37.169 12.808 1.00 70.00 110 GLU A N 1
ATOM 833 C CA . GLU A 1 112 ? 8.680 36.280 13.977 1.00 72.41 110 GLU A CA 1
ATOM 834 C C . GLU A 1 112 ? 8.661 34.787 13.716 1.00 69.09 110 GLU A C 1
ATOM 835 O O . GLU A 1 112 ? 9.320 34.030 14.427 1.00 73.50 110 GLU A O 1
ATOM 841 N N . LEU A 1 113 ? 7.902 34.352 12.719 1.00 61.62 111 LEU A N 1
ATOM 842 C CA . LEU A 1 113 ? 7.784 32.941 12.435 1.00 58.90 111 LEU A CA 1
ATOM 843 C C . LEU A 1 113 ? 8.934 32.400 11.607 1.00 57.20 111 LEU A C 1
ATOM 844 O O . LEU A 1 113 ? 9.092 31.195 11.462 1.00 58.85 111 LEU A O 1
ATOM 849 N N . VAL A 1 114 ? 9.749 33.270 11.061 1.00 57.68 112 VAL A N 1
ATOM 850 C CA . VAL A 1 114 ? 10.817 32.815 10.189 1.00 61.83 112 VAL A CA 1
ATOM 851 C C . VAL A 1 114 ? 11.684 31.832 10.945 1.00 60.78 112 VAL A C 1
ATOM 852 O O . VAL A 1 114 ? 12.058 32.093 12.077 1.00 59.56 112 VAL A O 1
ATOM 856 N N . GLY A 1 115 ? 12.025 30.721 10.303 1.00 61.87 113 GLY A N 1
ATOM 857 C CA . GLY A 1 115 ? 12.860 29.699 10.943 1.00 59.84 113 GLY A CA 1
ATOM 858 C C . GLY A 1 115 ? 12.057 28.616 11.656 1.00 58.25 113 GLY A C 1
ATOM 859 O O . GLY A 1 115 ? 12.590 27.551 11.894 1.00 63.76 113 GLY A O 1
ATOM 860 N N . GLN A 1 116 ? 10.773 28.834 11.921 1.00 57.66 114 GLN A N 1
ATOM 861 C CA . GLN A 1 116 ? 9.917 27.760 12.412 1.00 58.65 114 GLN A CA 1
ATOM 862 C C . GLN A 1 116 ? 9.820 26.613 11.434 1.00 58.56 114 GLN A C 1
ATOM 863 O O . GLN A 1 116 ? 9.697 26.847 10.233 1.00 54.39 114 GLN A O 1
ATOM 869 N N . GLU A 1 117 ? 9.806 25.385 11.965 1.00 58.65 115 GLU A N 1
ATOM 870 C CA . GLU A 1 117 ? 9.846 24.147 11.189 1.00 55.73 115 GLU A CA 1
ATOM 871 C C . GLU A 1 117 ? 8.648 23.293 11.519 1.00 53.86 115 GLU A C 1
ATOM 872 O O . GLU A 1 117 ? 8.159 23.302 12.656 1.00 56.27 115 GLU A O 1
ATOM 878 N N . VAL A 1 118 ? 8.157 22.575 10.513 1.00 48.49 116 VAL A N 1
ATOM 879 C CA . VAL A 1 118 ? 7.113 21.599 10.657 1.00 46.08 116 VAL A CA 1
ATOM 880 C C . VAL A 1 118 ? 7.823 20.247 10.667 1.00 50.75 116 VAL A C 1
ATOM 881 O O . VAL A 1 118 ? 8.487 19.874 9.682 1.00 46.78 116 VAL A O 1
ATOM 885 N N . LEU A 1 119 ? 7.718 19.525 11.797 1.00 50.43 117 LEU A N 1
ATOM 886 C CA . LEU A 1 119 ? 8.496 18.303 11.987 1.00 50.28 117 LEU A CA 1
ATOM 887 C C . LEU A 1 119 ? 7.902 17.289 12.995 1.00 48.19 117 LEU A C 1
ATOM 888 O O . LEU A 1 119 ? 6.958 17.591 13.710 1.00 45.88 117 LEU A O 1
ATOM 893 N N . TYR A 1 120 ? 8.419 16.065 12.971 1.00 47.84 118 TYR A N 1
ATOM 894 C CA . TYR A 1 120 ? 8.109 15.071 13.982 1.00 46.94 118 TYR A CA 1
ATOM 895 C C . TYR A 1 120 ? 9.363 14.380 14.458 1.00 48.03 118 TYR A C 1
ATOM 896 O O . TYR A 1 120 ? 10.159 13.949 13.640 1.00 45.26 118 TYR A O 1
ATOM 905 N N . LYS A 1 121 ? 9.521 14.284 15.788 1.00 52.00 119 LYS A N 1
ATOM 906 C CA . LYS A 1 121 ? 10.670 13.648 16.411 1.00 54.77 119 LYS A CA 1
ATOM 907 C C . LYS A 1 121 ? 10.353 12.220 16.820 1.00 55.52 119 LYS A C 1
ATOM 908 O O . LYS A 1 121 ? 9.644 11.992 17.812 1.00 52.63 119 LYS A O 1
ATOM 914 N N . LEU A 1 122 ? 10.871 11.266 16.066 1.00 49.93 120 LEU A N 1
ATOM 915 C CA . LEU A 1 122 ? 10.636 9.906 16.401 1.00 51.80 120 LEU A CA 1
ATOM 916 C C . LEU A 1 122 ? 11.845 9.490 17.208 1.00 49.25 120 LEU A C 1
ATOM 917 O O . LEU A 1 122 ? 12.884 9.060 16.680 1.00 50.52 120 LEU A O 1
ATOM 922 N N . THR A 1 123 ? 11.690 9.711 18.496 1.00 48.77 121 THR A N 1
ATOM 923 C CA . THR A 1 123 ? 12.725 9.531 19.504 1.00 47.89 121 THR A CA 1
ATOM 924 C C . THR A 1 123 ? 12.248 8.620 20.623 1.00 47.99 121 THR A C 1
ATOM 925 O O . THR A 1 123 ? 11.039 8.374 20.816 1.00 46.01 121 THR A O 1
ATOM 929 N N . SER A 1 124 ? 13.204 8.200 21.426 1.00 50.21 122 SER A N 1
ATOM 930 C CA . SER A 1 124 ? 12.948 7.416 22.597 1.00 51.00 122 SER A CA 1
ATOM 931 C C . SER A 1 124 ? 11.944 8.107 23.466 1.00 51.34 122 SER A C 1
ATOM 932 O O . SER A 1 124 ? 11.036 7.503 23.953 1.00 52.85 122 SER A O 1
ATOM 935 N N . GLU A 1 125 ? 12.162 9.386 23.697 1.00 54.35 123 GLU A N 1
ATOM 936 C CA . GLU A 1 125 ? 11.295 10.191 24.533 1.00 52.11 123 GLU A CA 1
ATOM 937 C C . GLU A 1 125 ? 9.892 10.214 24.038 1.00 47.95 123 GLU A C 1
ATOM 938 O O . GLU A 1 125 ? 8.924 10.075 24.776 1.00 41.47 123 GLU A O 1
ATOM 944 N N . ASN A 1 126 ? 9.750 10.377 22.738 1.00 47.03 124 ASN A N 1
ATOM 945 C CA . ASN A 1 126 ? 8.445 10.369 22.177 1.00 49.92 124 ASN A CA 1
ATOM 946 C C . ASN A 1 126 ? 7.732 9.024 22.364 1.00 46.18 124 ASN A C 1
ATOM 947 O O . ASN A 1 126 ? 6.506 8.999 22.604 1.00 48.42 124 ASN A O 1
ATOM 952 N N . CYS A 1 127 ? 8.465 7.925 22.150 1.00 42.49 125 CYS A N 1
ATOM 953 C CA . CYS A 1 127 ? 7.900 6.619 22.355 1.00 44.18 125 CYS A CA 1
ATOM 954 C C . CYS A 1 127 ? 7.563 6.357 23.844 1.00 43.50 125 CYS A C 1
ATOM 955 O O . CYS A 1 127 ? 6.558 5.713 24.152 1.00 44.12 125 CYS A O 1
ATOM 958 N N . GLU A 1 128 ? 8.375 6.873 24.745 1.00 43.25 126 GLU A N 1
ATOM 959 C CA . GLU A 1 128 ? 8.089 6.758 26.176 1.00 47.69 126 GLU A CA 1
ATOM 960 C C . GLU A 1 128 ? 6.821 7.528 26.519 1.00 47.98 126 GLU A C 1
ATOM 961 O O . GLU A 1 128 ? 5.977 7.018 27.251 1.00 50.36 126 GLU A O 1
ATOM 967 N N . HIS A 1 129 ? 6.657 8.754 25.998 1.00 50.24 127 HIS A N 1
ATOM 968 C CA . HIS A 1 129 ? 5.359 9.477 26.162 1.00 45.69 127 HIS A CA 1
ATOM 969 C C . HIS A 1 129 ? 4.207 8.674 25.609 1.00 46.37 127 HIS A C 1
ATOM 970 O O . HIS A 1 129 ? 3.143 8.616 26.189 1.00 47.50 127 HIS A O 1
ATOM 977 N N . PHE A 1 130 ? 4.393 8.020 24.491 1.00 42.78 128 PHE A N 1
ATOM 978 C CA . PHE A 1 130 ? 3.295 7.232 23.957 1.00 44.34 128 PHE A CA 1
ATOM 979 C C . PHE A 1 130 ? 2.872 6.081 24.923 1.00 45.28 128 PHE A C 1
ATOM 980 O O . PHE A 1 130 ? 1.706 5.895 25.191 1.00 47.15 128 PHE A O 1
ATOM 988 N N . VAL A 1 131 ? 3.820 5.273 25.384 1.00 44.23 129 VAL A N 1
ATOM 989 C CA . VAL A 1 131 ? 3.470 4.156 26.269 1.00 45.38 129 VAL A CA 1
ATOM 990 C C . VAL A 1 131 ? 3.031 4.653 27.620 1.00 44.05 129 VAL A C 1
ATOM 991 O O . VAL A 1 131 ? 2.178 4.040 28.224 1.00 45.05 129 VAL A O 1
ATOM 995 N N . ASN A 1 132 ? 3.540 5.804 28.087 1.00 45.64 130 ASN A N 1
ATOM 996 C CA . ASN A 1 132 ? 3.067 6.373 29.352 1.00 46.18 130 ASN A CA 1
ATOM 997 C C . ASN A 1 132 ? 1.633 6.803 29.312 1.00 48.41 130 ASN A C 1
ATOM 998 O O . ASN A 1 132 ? 0.893 6.760 30.298 1.00 47.09 130 ASN A O 1
ATOM 1003 N N . GLU A 1 133 ? 1.224 7.232 28.152 1.00 46.61 131 GLU A N 1
ATOM 1004 C CA . GLU A 1 133 ? -0.131 7.640 27.954 1.00 53.02 131 GLU A CA 1
ATOM 1005 C C . GLU A 1 133 ? -1.081 6.404 28.054 1.00 50.56 131 GLU A C 1
ATOM 1006 O O . GLU A 1 133 ? -2.115 6.478 28.668 1.00 52.52 131 GLU A O 1
ATOM 1012 N N . LEU A 1 134 ? -0.688 5.277 27.498 1.00 51.16 132 LEU A N 1
ATOM 1013 C CA . LEU A 1 134 ? -1.430 4.030 27.660 1.00 50.61 132 LEU A CA 1
ATOM 1014 C C . LEU A 1 134 ? -1.432 3.523 29.087 1.00 49.52 132 LEU A C 1
ATOM 1015 O O . LEU A 1 134 ? -2.468 3.162 29.601 1.00 54.68 132 LEU A O 1
ATOM 1020 N N . ARG A 1 135 ? -0.304 3.523 29.767 1.00 46.35 133 ARG A N 1
ATOM 1021 C CA . ARG A 1 135 ? -0.286 2.985 31.138 1.00 45.79 133 ARG A CA 1
ATOM 1022 C C . ARG A 1 135 ? -0.942 3.888 32.192 1.00 45.87 133 ARG A C 1
ATOM 1023 O O . ARG A 1 135 ? -1.539 3.424 33.150 1.00 51.28 133 ARG A O 1
ATOM 1031 N N . TYR A 1 136 ? -0.848 5.176 32.023 1.00 47.69 134 TYR A N 1
ATOM 1032 C CA . TYR A 1 136 ? -1.268 6.097 33.062 1.00 48.78 134 TYR A CA 1
ATOM 1033 C C . TYR A 1 136 ? -2.397 7.009 32.646 1.00 50.12 134 TYR A C 1
ATOM 1034 O O . TYR A 1 136 ? -2.924 7.726 33.490 1.00 51.10 134 TYR A O 1
ATOM 1043 N N . GLY A 1 137 ? -2.752 7.042 31.361 1.00 65.27 135 GLY A N 1
ATOM 1044 C CA . GLY A 1 137 ? -3.750 8.000 30.872 1.00 67.78 135 GLY A CA 1
ATOM 1045 C C . GLY A 1 137 ? -3.289 9.446 30.901 1.00 67.30 135 GLY A C 1
ATOM 1046 O O . GLY A 1 137 ? -4.074 10.349 30.668 1.00 66.90 135 GLY A O 1
ATOM 1047 N N . VAL A 1 138 ? -2.000 9.658 31.149 1.00 72.02 136 VAL A N 1
ATOM 1048 C CA . VAL A 1 138 ? -1.391 10.988 31.156 1.00 74.80 136 VAL A CA 1
ATOM 1049 C C . VAL A 1 138 ? -1.311 11.378 29.677 1.00 75.83 136 VAL A C 1
ATOM 1050 O O . VAL A 1 138 ? -0.634 10.700 28.879 1.00 79.55 136 VAL A O 1
ATOM 1054 N N . ALA A 1 139 ? -2.035 12.437 29.320 1.00 76.16 137 ALA A N 1
ATOM 1055 C CA . ALA A 1 139 ? -2.076 12.965 27.928 1.00 80.33 137 ALA A CA 1
ATOM 1056 C C . ALA A 1 139 ? -0.743 13.597 27.441 1.00 77.50 137 ALA A C 1
ATOM 1057 O O . ALA A 1 139 ? 0.145 13.985 28.224 1.00 73.22 137 ALA A O 1
ATOM 1059 N N . ARG A 1 140 ? -0.610 13.694 26.130 1.00 87.47 138 ARG A N 1
ATOM 1060 C CA . ARG A 1 140 ? 0.688 14.031 25.529 1.00 95.01 138 ARG A CA 1
ATOM 1061 C C . ARG A 1 140 ? 0.544 15.148 24.486 1.00 94.49 138 ARG A C 1
ATOM 1062 O O . ARG A 1 140 ? -0.551 15.397 23.945 1.00 100.83 138 ARG A O 1
ATOM 1070 N N . SER A 1 141 ? 1.661 15.835 24.249 1.00 98.05 139 SER A N 1
ATOM 1071 C CA . SER A 1 141 ? 1.702 17.098 23.456 1.00 93.31 139 SER A CA 1
ATOM 1072 C C . SER A 1 141 ? 2.269 16.919 22.039 1.00 93.98 139 SER A C 1
ATOM 1073 O O . SER A 1 141 ? 2.420 17.892 21.263 1.00 89.88 139 SER A O 1
ATOM 1076 N N . ASP A 1 142 ? 2.618 15.676 21.725 1.00 93.95 140 ASP A N 1
ATOM 1077 C CA . ASP A 1 142 ? 3.667 15.402 20.745 1.00 91.30 140 ASP A CA 1
ATOM 1078 C C . ASP A 1 142 ? 3.330 14.302 19.730 1.00 84.87 140 ASP A C 1
ATOM 1079 O O . ASP A 1 142 ? 4.134 14.041 18.825 1.00 86.50 140 ASP A O 1
ATOM 1084 N N . GLN A 1 143 ? 2.124 13.729 19.852 1.00 76.46 141 GLN A N 1
ATOM 1085 C CA . GLN A 1 143 ? 1.655 12.552 19.089 1.00 73.83 141 GLN A CA 1
ATOM 1086 C C . GLN A 1 143 ? 1.571 12.742 17.544 1.00 68.34 141 GLN A C 1
ATOM 1087 O O . GLN A 1 143 ? 1.253 11.829 16.788 1.00 68.61 141 GLN A O 1
ATOM 1093 N N . GLU A 1 144 ? 1.844 13.947 17.081 1.00 64.92 142 GLU A N 1
ATOM 1094 C CA . GLU A 1 144 ? 1.559 14.323 15.714 1.00 62.50 142 GLU A CA 1
ATOM 1095 C C . GLU A 1 144 ? 2.668 15.237 15.364 1.00 57.91 142 GLU A C 1
ATOM 1096 O O . GLU A 1 144 ? 3.311 15.716 16.255 1.00 55.98 142 GLU A O 1
ATOM 1102 N N . PHE A 1 145 ? 2.856 15.540 14.078 1.00 54.95 143 PHE A N 1
ATOM 1103 C CA . PHE A 1 145 ? 3.809 16.547 13.682 1.00 50.36 143 PHE A CA 1
ATOM 1104 C C . PHE A 1 145 ? 3.496 17.832 14.430 1.00 50.01 143 PHE A C 1
ATOM 1105 O O . PHE A 1 145 ? 2.351 18.129 14.650 1.00 52.00 143 PHE A O 1
ATOM 1113 N N . ILE A 1 146 ? 4.501 18.643 14.708 1.00 49.94 144 ILE A N 1
ATOM 1114 C CA . ILE A 1 146 ? 4.310 19.915 15.351 1.00 51.84 144 ILE A CA 1
ATOM 1115 C C . ILE A 1 146 ? 4.988 21.008 14.567 1.00 56.11 144 ILE A C 1
ATOM 1116 O O . ILE A 1 146 ? 5.829 20.751 13.697 1.00 58.06 144 ILE A O 1
ATOM 1121 N N . VAL A 1 147 ? 4.638 22.234 14.932 1.00 59.05 145 VAL A N 1
ATOM 1122 C CA . VAL A 1 147 ? 5.354 23.409 14.542 1.00 62.17 145 VAL A CA 1
ATOM 1123 C C . VAL A 1 147 ? 6.112 23.893 15.747 1.00 62.03 145 VAL A C 1
ATOM 1124 O O . VAL A 1 147 ? 5.526 24.056 16.815 1.00 64.31 145 VAL A O 1
ATOM 1128 N N . THR A 1 148 ? 7.401 24.125 15.565 1.00 64.03 146 THR A N 1
ATOM 1129 C CA . THR A 1 148 ? 8.300 24.612 16.613 1.00 68.88 146 THR A CA 1
ATOM 1130 C C . THR A 1 148 ? 8.120 26.070 16.962 1.00 76.14 146 THR A C 1
ATOM 1131 O O . THR A 1 148 ? 7.810 26.864 16.078 1.00 78.88 146 THR A O 1
ATOM 1135 N N . ASP A 1 149 ? 8.424 26.432 18.219 1.00 83.95 147 ASP A N 1
ATOM 1136 C CA . ASP A 1 149 ? 8.390 27.853 18.697 1.00 88.36 147 ASP A CA 1
ATOM 1137 C C . ASP A 1 149 ? 9.686 28.608 18.388 1.00 89.08 147 ASP A C 1
ATOM 1138 O O . ASP A 1 149 ? 9.949 28.978 17.232 1.00 98.43 147 ASP A O 1
ATOM 1143 N N . PRO B 1 7 ? 15.395 -18.198 34.541 1.00 111.99 5 PRO B N 1
ATOM 1144 C CA . PRO B 1 7 ? 15.632 -16.848 34.004 1.00 105.48 5 PRO B CA 1
ATOM 1145 C C . PRO B 1 7 ? 14.862 -15.766 34.784 1.00 102.26 5 PRO B C 1
ATOM 1146 O O . PRO B 1 7 ? 14.742 -15.859 36.015 1.00 104.36 5 PRO B O 1
ATOM 1150 N N . ILE B 1 8 ? 14.352 -14.767 34.062 1.00 94.59 6 ILE B N 1
ATOM 1151 C CA . ILE B 1 8 ? 13.666 -13.601 34.619 1.00 88.32 6 ILE B CA 1
ATOM 1152 C C . ILE B 1 8 ? 12.173 -13.685 34.265 1.00 91.42 6 ILE B C 1
ATOM 1153 O O . ILE B 1 8 ? 11.779 -13.948 33.107 1.00 84.50 6 ILE B O 1
ATOM 1158 N N . PRO B 1 9 ? 11.323 -13.430 35.259 1.00 94.37 7 PRO B N 1
ATOM 1159 C CA . PRO B 1 9 ? 9.891 -13.589 35.013 1.00 95.14 7 PRO B CA 1
ATOM 1160 C C . PRO B 1 9 ? 9.330 -12.802 33.788 1.00 80.39 7 PRO B C 1
ATOM 1161 O O . PRO B 1 9 ? 9.816 -11.723 33.463 1.00 73.39 7 PRO B O 1
ATOM 1165 N N . GLU B 1 10 ? 8.331 -13.376 33.122 1.00 75.86 8 GLU B N 1
ATOM 1166 C CA . GLU B 1 10 ? 7.599 -12.725 32.029 1.00 73.78 8 GLU B CA 1
ATOM 1167 C C . GLU B 1 10 ? 6.991 -11.395 32.537 1.00 71.90 8 GLU B C 1
ATOM 1168 O O . GLU B 1 10 ? 6.661 -11.259 33.725 1.00 78.23 8 GLU B O 1
ATOM 1174 N N . PRO B 1 11 ? 6.900 -10.388 31.660 1.00 59.25 9 PRO B N 1
ATOM 1175 C CA . PRO B 1 11 ? 6.138 -9.200 31.959 1.00 53.26 9 PRO B CA 1
ATOM 1176 C C . PRO B 1 11 ? 4.659 -9.484 32.247 1.00 53.55 9 PRO B C 1
ATOM 1177 O O . PRO B 1 11 ? 4.135 -10.527 31.878 1.00 56.76 9 PRO B O 1
ATOM 1181 N N . LYS B 1 12 ? 4.010 -8.536 32.910 1.00 51.21 10 LYS B N 1
ATOM 1182 C CA . LYS B 1 12 ? 2.600 -8.589 33.155 1.00 53.47 10 LYS B CA 1
ATOM 1183 C C . LYS B 1 12 ? 1.911 -7.688 32.184 1.00 49.55 10 LYS B C 1
ATOM 1184 O O . LYS B 1 12 ? 2.481 -6.727 31.692 1.00 49.85 10 LYS B O 1
ATOM 1190 N N . PRO B 1 13 ? 0.646 -7.961 31.928 1.00 51.07 11 PRO B N 1
ATOM 1191 C CA . PRO B 1 13 ? -0.080 -7.014 31.122 1.00 51.26 11 PRO B CA 1
ATOM 1192 C C . PRO B 1 13 ? 0.023 -5.582 31.672 1.00 52.28 11 PRO B C 1
ATOM 1193 O O . PRO B 1 13 ? -0.031 -5.336 32.902 1.00 50.92 11 PRO B O 1
ATOM 1197 N N . GLY B 1 14 ? 0.200 -4.647 30.748 1.00 49.40 12 GLY B N 1
ATOM 1198 C CA . GLY B 1 14 ? 0.349 -3.225 31.061 1.00 44.77 12 GLY B CA 1
ATOM 1199 C C . GLY B 1 14 ? 1.734 -2.715 31.362 1.00 44.97 12 GLY B C 1
ATOM 1200 O O . GLY B 1 14 ? 1.916 -1.498 31.557 1.00 47.44 12 GLY B O 1
ATOM 1201 N N . ASP B 1 15 ? 2.701 -3.633 31.488 1.00 45.95 13 ASP B N 1
ATOM 1202 C CA . ASP B 1 15 ? 4.072 -3.282 31.806 1.00 43.44 13 ASP B CA 1
ATOM 1203 C C . ASP B 1 15 ? 4.732 -2.525 30.628 1.00 46.44 13 ASP B C 1
ATOM 1204 O O . ASP B 1 15 ? 4.688 -2.974 29.477 1.00 39.36 13 ASP B O 1
ATOM 1209 N N . LEU B 1 16 ? 5.443 -1.453 30.957 1.00 43.13 14 LEU B N 1
ATOM 1210 C CA . LEU B 1 16 ? 6.290 -0.790 30.012 1.00 40.84 14 LEU B CA 1
ATOM 1211 C C . LEU B 1 16 ? 7.594 -1.563 29.868 1.00 42.88 14 LEU B C 1
ATOM 1212 O O . LEU B 1 16 ? 8.189 -2.065 30.867 1.00 42.24 14 LEU B O 1
ATOM 1217 N N . ILE B 1 17 ? 8.017 -1.701 28.613 1.00 42.44 15 ILE B N 1
ATOM 1218 C CA . ILE B 1 17 ? 9.214 -2.437 28.242 1.00 42.29 15 ILE B CA 1
ATOM 1219 C C . ILE B 1 17 ? 10.177 -1.489 27.601 1.00 39.49 15 ILE B C 1
ATOM 1220 O O . ILE B 1 17 ? 9.837 -0.792 26.626 1.00 43.83 15 ILE B O 1
ATOM 1225 N N . GLU B 1 18 ? 11.389 -1.476 28.120 1.00 42.05 16 GLU B N 1
ATOM 1226 C CA . GLU B 1 18 ? 12.453 -0.664 27.605 1.00 40.92 16 GLU B CA 1
ATOM 1227 C C . GLU B 1 18 ? 13.447 -1.589 26.949 1.00 44.15 16 GLU B C 1
ATOM 1228 O O . GLU B 1 18 ? 14.014 -2.447 27.614 1.00 47.06 16 GLU B O 1
ATOM 1234 N N . ILE B 1 19 ? 13.592 -1.458 25.629 1.00 42.66 17 ILE B N 1
ATOM 1235 C CA . ILE B 1 19 ? 14.495 -2.311 24.827 1.00 42.74 17 ILE B CA 1
ATOM 1236 C C . ILE B 1 19 ? 15.788 -1.551 24.549 1.00 38.61 17 ILE B C 1
ATOM 1237 O O . ILE B 1 19 ? 15.771 -0.398 24.057 1.00 42.66 17 ILE B O 1
ATOM 1242 N N . PHE B 1 20 ? 16.909 -2.194 24.841 1.00 43.00 18 PHE B N 1
ATOM 1243 C CA . PHE B 1 20 ? 18.219 -1.539 24.713 1.00 42.64 18 PHE B CA 1
ATOM 1244 C C . PHE B 1 20 ? 18.814 -1.874 23.375 1.00 47.40 18 PHE B C 1
ATOM 1245 O O . PHE B 1 20 ? 19.619 -2.737 23.297 1.00 48.59 18 PHE B O 1
ATOM 1253 N N . ARG B 1 21 ? 18.413 -1.178 22.314 1.00 45.62 19 ARG B N 1
ATOM 1254 C CA . ARG B 1 21 ? 19.094 -1.379 21.038 1.00 50.37 19 ARG B CA 1
ATOM 1255 C C . ARG B 1 21 ? 20.473 -0.756 21.035 1.00 48.08 19 ARG B C 1
ATOM 1256 O O . ARG B 1 21 ? 20.764 0.096 21.835 1.00 49.93 19 ARG B O 1
ATOM 1264 N N . PRO B 1 22 ? 21.335 -1.159 20.100 1.00 52.90 20 PRO B N 1
ATOM 1265 C CA . PRO B 1 22 ? 22.704 -0.663 20.199 1.00 53.85 20 PRO B CA 1
ATOM 1266 C C . PRO B 1 22 ? 22.867 0.867 20.216 1.00 57.23 20 PRO B C 1
ATOM 1267 O O . PRO B 1 22 ? 23.770 1.377 20.897 1.00 63.87 20 PRO B O 1
ATOM 1271 N N . PHE B 1 23 ? 22.048 1.599 19.477 1.00 52.51 21 PHE B N 1
ATOM 1272 C CA . PHE B 1 23 ? 22.239 3.040 19.403 1.00 50.38 21 PHE B CA 1
ATOM 1273 C C . PHE B 1 23 ? 21.122 3.836 20.086 1.00 51.86 21 PHE B C 1
ATOM 1274 O O . PHE B 1 23 ? 21.212 5.063 20.217 1.00 60.45 21 PHE B O 1
ATOM 1282 N N . TYR B 1 24 ? 20.049 3.183 20.520 1.00 47.62 22 TYR B N 1
ATOM 1283 C CA . TYR B 1 24 ? 18.911 3.941 21.054 1.00 47.26 22 TYR B CA 1
ATOM 1284 C C . TYR B 1 24 ? 18.025 3.001 21.858 1.00 44.05 22 TYR B C 1
ATOM 1285 O O . TYR B 1 24 ? 18.167 1.774 21.754 1.00 47.93 22 TYR B O 1
ATOM 1294 N N . ARG B 1 25 ? 17.145 3.572 22.672 1.00 45.96 23 ARG B N 1
ATOM 1295 C CA . ARG B 1 25 ? 16.204 2.795 23.490 1.00 43.02 23 ARG B CA 1
ATOM 1296 C C . ARG B 1 25 ? 14.817 2.857 22.896 1.00 44.38 23 ARG B C 1
ATOM 1297 O O . ARG B 1 25 ? 14.308 3.940 22.573 1.00 43.99 23 ARG B O 1
ATOM 1305 N N . HIS B 1 26 ? 14.205 1.680 22.785 1.00 43.01 24 HIS B N 1
ATOM 1306 C CA . HIS B 1 26 ? 12.935 1.524 22.117 1.00 42.03 24 HIS B CA 1
ATOM 1307 C C . HIS B 1 26 ? 11.890 1.113 23.133 1.00 39.87 24 HIS B C 1
ATOM 1308 O O . HIS B 1 26 ? 12.115 0.203 23.877 1.00 43.00 24 HIS B O 1
ATOM 1315 N N . TRP B 1 27 ? 10.757 1.798 23.191 1.00 41.13 25 TRP B N 1
ATOM 1316 C CA . TRP B 1 27 ? 9.744 1.516 24.199 1.00 42.14 25 TRP B CA 1
ATOM 1317 C C . TRP B 1 27 ? 8.559 0.774 23.594 1.00 44.47 25 TRP B C 1
ATOM 1318 O O . TRP B 1 27 ? 8.265 0.898 22.403 1.00 47.21 25 TRP B O 1
ATOM 1329 N N . ALA B 1 28 ? 7.925 -0.045 24.420 1.00 42.73 26 ALA B N 1
ATOM 1330 C CA . ALA B 1 28 ? 6.762 -0.819 24.031 1.00 42.07 26 ALA B CA 1
ATOM 1331 C C . ALA B 1 28 ? 5.896 -1.027 25.307 1.00 45.84 26 ALA B C 1
ATOM 1332 O O . ALA B 1 28 ? 6.367 -0.771 26.411 1.00 43.91 26 ALA B O 1
ATOM 1334 N N . ILE B 1 29 ? 4.688 -1.558 25.157 1.00 43.40 27 ILE B N 1
ATOM 1335 C CA . ILE B 1 29 ? 3.877 -1.925 26.273 1.00 42.05 27 ILE B CA 1
ATOM 1336 C C . ILE B 1 29 ? 3.382 -3.347 26.072 1.00 47.06 27 ILE B C 1
ATOM 1337 O O . ILE B 1 29 ? 2.936 -3.700 24.988 1.00 44.70 27 ILE B O 1
ATOM 1342 N N . TYR B 1 30 ? 3.490 -4.165 27.127 1.00 45.15 28 TYR B N 1
ATOM 1343 C CA . TYR B 1 30 ? 3.051 -5.543 27.113 1.00 45.26 28 TYR B CA 1
ATOM 1344 C C . TYR B 1 30 ? 1.535 -5.636 27.189 1.00 48.14 28 TYR B C 1
ATOM 1345 O O . TYR B 1 30 ? 0.922 -4.974 28.013 1.00 51.82 28 TYR B O 1
ATOM 1354 N N . VAL B 1 31 ? 0.929 -6.458 26.329 1.00 46.49 29 VAL B N 1
ATOM 1355 C CA . VAL B 1 31 ? -0.517 -6.559 26.296 1.00 51.59 29 VAL B CA 1
ATOM 1356 C C . VAL B 1 31 ? -1.005 -8.003 26.463 1.00 57.63 29 VAL B C 1
ATOM 1357 O O . VAL B 1 31 ? -2.194 -8.255 26.416 1.00 66.40 29 VAL B O 1
ATOM 1361 N N . GLY B 1 32 ? -0.099 -8.942 26.671 1.00 60.03 30 GLY B N 1
ATOM 1362 C CA . GLY B 1 32 ? -0.480 -10.298 26.937 1.00 62.16 30 GLY B CA 1
ATOM 1363 C C . GLY B 1 32 ? -0.069 -11.323 25.900 1.00 65.36 30 GLY B C 1
ATOM 1364 O O . GLY B 1 32 ? 0.118 -11.030 24.715 1.00 63.42 30 GLY B O 1
ATOM 1365 N N . ASP B 1 33 ? 0.047 -12.552 26.381 1.00 69.75 31 ASP B N 1
ATOM 1366 C CA . ASP B 1 33 ? 0.262 -13.713 25.550 1.00 77.79 31 ASP B CA 1
ATOM 1367 C C . ASP B 1 33 ? 1.397 -13.498 24.547 1.00 73.06 31 ASP B C 1
ATOM 1368 O O . ASP B 1 33 ? 1.268 -13.845 23.386 1.00 82.07 31 ASP B O 1
ATOM 1373 N N . GLY B 1 34 ? 2.509 -12.940 25.020 1.00 62.83 32 GLY B N 1
ATOM 1374 C CA . GLY B 1 34 ? 3.707 -12.716 24.196 1.00 66.30 32 GLY B CA 1
ATOM 1375 C C . GLY B 1 34 ? 3.786 -11.394 23.422 1.00 63.47 32 GLY B C 1
ATOM 1376 O O . GLY B 1 34 ? 4.817 -11.084 22.853 1.00 62.32 32 GLY B O 1
ATOM 1377 N N . TYR B 1 35 ? 2.714 -10.611 23.420 1.00 60.04 33 TYR B N 1
ATOM 1378 C CA . TYR B 1 35 ? 2.632 -9.460 22.538 1.00 60.38 33 TYR B CA 1
ATOM 1379 C C . TYR B 1 35 ? 2.857 -8.150 23.240 1.00 56.26 33 TYR B C 1
ATOM 1380 O O . TYR B 1 35 ? 2.448 -7.940 24.402 1.00 61.44 33 TYR B O 1
ATOM 1389 N N . VAL B 1 36 ? 3.507 -7.259 22.504 1.00 50.15 34 VAL B N 1
ATOM 1390 C CA . VAL B 1 36 ? 3.534 -5.859 22.828 1.00 48.08 34 VAL B CA 1
ATOM 1391 C C . VAL B 1 36 ? 2.849 -5.000 21.775 1.00 47.08 34 VAL B C 1
ATOM 1392 O O . VAL B 1 36 ? 2.706 -5.377 20.598 1.00 51.14 34 VAL B O 1
ATOM 1396 N N . VAL B 1 37 ? 2.430 -3.831 22.230 1.00 47.79 35 VAL B N 1
ATOM 1397 C CA . VAL B 1 37 ? 2.065 -2.733 21.365 1.00 46.78 35 VAL B CA 1
ATOM 1398 C C . VAL B 1 37 ? 3.152 -1.679 21.494 1.00 44.63 35 VAL B C 1
ATOM 1399 O O . VAL B 1 37 ? 3.665 -1.371 22.590 1.00 42.88 35 VAL B O 1
ATOM 1403 N N . HIS B 1 38 ? 3.545 -1.139 20.355 1.00 45.70 36 HIS B N 1
ATOM 1404 C CA . HIS B 1 38 ? 4.564 -0.095 20.324 1.00 44.45 36 HIS B CA 1
ATOM 1405 C C . HIS B 1 38 ? 4.422 0.821 19.097 1.00 48.48 36 HIS B C 1
ATOM 1406 O O . HIS B 1 38 ? 3.769 0.456 18.119 1.00 47.96 36 HIS B O 1
ATOM 1413 N N . LEU B 1 39 ? 4.995 2.012 19.212 1.00 48.27 37 LEU B N 1
ATOM 1414 C CA . LEU B 1 39 ? 5.113 2.988 18.138 1.00 49.34 37 LEU B CA 1
ATOM 1415 C C . LEU B 1 39 ? 6.382 2.707 17.382 1.00 50.21 37 LEU B C 1
ATOM 1416 O O . LEU B 1 39 ? 7.466 2.920 17.890 1.00 51.82 37 LEU B O 1
ATOM 1421 N N . ALA B 1 40 ? 6.229 2.214 16.161 1.00 50.56 38 ALA B N 1
ATOM 1422 C CA . ALA B 1 40 ? 7.327 1.744 15.353 1.00 53.89 38 ALA B CA 1
ATOM 1423 C C . ALA B 1 40 ? 7.599 2.691 14.177 1.00 56.60 38 ALA B C 1
ATOM 1424 O O . ALA B 1 40 ? 6.648 3.228 13.579 1.00 61.65 38 ALA B O 1
ATOM 1426 N N . PRO B 1 41 ? 8.880 2.854 13.795 1.00 54.41 39 PRO B N 1
ATOM 1427 C CA . PRO B 1 41 ? 9.193 3.643 12.571 1.00 52.64 39 PRO B CA 1
ATOM 1428 C C . PRO B 1 41 ? 8.628 3.020 11.295 1.00 53.27 39 PRO B C 1
ATOM 1429 O O . PRO B 1 41 ? 8.790 1.853 11.091 1.00 55.52 39 PRO B O 1
ATOM 1433 N N . ASP B 1 42 ? 8.048 3.836 10.421 1.00 53.52 40 ASP B N 1
ATOM 1434 C CA . ASP B 1 42 ? 7.434 3.398 9.169 1.00 58.19 40 ASP B CA 1
ATOM 1435 C C . ASP B 1 42 ? 7.448 4.576 8.220 1.00 57.22 40 ASP B C 1
ATOM 1436 O O . ASP B 1 42 ? 6.498 5.352 8.182 1.00 55.97 40 ASP B O 1
ATOM 1441 N N . ILE B 1 43 ? 8.535 4.721 7.472 1.00 57.67 41 ILE B N 1
ATOM 1442 C CA . ILE B 1 43 ? 8.760 5.958 6.752 1.00 59.46 41 ILE B CA 1
ATOM 1443 C C . ILE B 1 43 ? 8.411 5.819 5.296 1.00 59.02 41 ILE B C 1
ATOM 1444 O O . ILE B 1 43 ? 8.946 4.961 4.622 1.00 58.83 41 ILE B O 1
ATOM 1449 N N . LEU B 1 44 ? 7.521 6.686 4.828 1.00 61.68 42 LEU B N 1
ATOM 1450 C CA . LEU B 1 44 ? 6.965 6.618 3.452 1.00 62.15 42 LEU B CA 1
ATOM 1451 C C . LEU B 1 44 ? 6.655 8.045 3.050 1.00 60.34 42 LEU B C 1
ATOM 1452 O O . LEU B 1 44 ? 6.086 8.790 3.843 1.00 60.14 42 LEU B O 1
ATOM 1457 N N . LEU B 1 45 ? 7.097 8.472 1.868 1.00 59.69 43 LEU B N 1
ATOM 1458 C CA . LEU B 1 45 ? 6.746 9.779 1.320 1.00 55.90 43 LEU B CA 1
ATOM 1459 C C . LEU B 1 45 ? 6.061 9.519 0.035 1.00 57.04 43 LEU B C 1
ATOM 1460 O O . LEU B 1 45 ? 6.592 8.784 -0.792 1.00 53.37 43 LEU B O 1
ATOM 1465 N N . ALA B 1 46 ? 4.898 10.114 -0.165 1.00 54.06 44 ALA B N 1
ATOM 1466 C CA . ALA B 1 46 ? 4.159 9.838 -1.359 1.00 57.74 44 ALA B CA 1
ATOM 1467 C C . ALA B 1 46 ? 3.539 11.109 -1.899 1.00 59.53 44 ALA B C 1
ATOM 1468 O O . ALA B 1 46 ? 3.061 11.919 -1.133 1.00 58.20 44 ALA B O 1
ATOM 1470 N N . LEU B 1 47 ? 3.610 11.276 -3.215 1.00 65.07 45 LEU B N 1
ATOM 1471 C CA . LEU B 1 47 ? 2.952 12.364 -3.939 1.00 68.95 45 LEU B CA 1
ATOM 1472 C C . LEU B 1 47 ? 1.601 11.944 -4.375 1.00 71.77 45 LEU B C 1
ATOM 1473 O O . LEU B 1 47 ? 1.481 10.979 -5.089 1.00 78.33 45 LEU B O 1
ATOM 1478 N N . THR B 1 48 ? 0.587 12.716 -4.029 1.00 73.38 46 THR B N 1
ATOM 1479 C CA . THR B 1 48 ? -0.765 12.330 -4.351 1.00 80.07 46 THR B CA 1
ATOM 1480 C C . THR B 1 48 ? -1.540 13.439 -5.078 1.00 79.13 46 THR B C 1
ATOM 1481 O O . THR B 1 48 ? -1.164 14.616 -5.027 1.00 76.92 46 THR B O 1
ATOM 1485 N N . ASN B 1 49 ? -2.607 13.035 -5.765 1.00 82.06 47 ASN B N 1
ATOM 1486 C CA . ASN B 1 49 ? -3.557 13.961 -6.396 1.00 85.62 47 ASN B CA 1
ATOM 1487 C C . ASN B 1 49 ? -4.948 13.907 -5.769 1.00 85.25 47 ASN B C 1
ATOM 1488 O O . ASN B 1 49 ? -5.796 13.097 -6.128 1.00 89.53 47 ASN B O 1
ATOM 1493 N N . ASP B 1 50 ? -5.171 14.819 -4.841 1.00 88.35 48 ASP B N 1
ATOM 1494 C CA . ASP B 1 50 ? -6.477 15.039 -4.267 1.00 96.01 48 ASP B CA 1
ATOM 1495 C C . ASP B 1 50 ? -7.373 15.695 -5.320 1.00 103.11 48 ASP B C 1
ATOM 1496 O O . ASP B 1 50 ? -6.920 16.346 -6.281 1.00 96.54 48 ASP B O 1
ATOM 1501 N N . LYS B 1 51 ? -8.663 15.527 -5.096 1.00 115.51 49 LYS B N 1
ATOM 1502 C CA . LYS B 1 51 ? -9.701 15.947 -6.035 1.00 116.60 49 LYS B CA 1
ATOM 1503 C C . LYS B 1 51 ? -10.369 17.227 -5.497 1.00 118.88 49 LYS B C 1
ATOM 1504 O O . LYS B 1 51 ? -9.974 17.750 -4.440 1.00 116.93 49 LYS B O 1
ATOM 1510 N N . GLU B 1 52 ? -11.357 17.739 -6.227 1.00 124.59 50 GLU B N 1
ATOM 1511 C CA . GLU B 1 52 ? -11.959 19.064 -5.957 1.00 127.54 50 GLU B CA 1
ATOM 1512 C C . GLU B 1 52 ? -11.058 20.155 -6.523 1.00 123.41 50 GLU B C 1
ATOM 1513 O O . GLU B 1 52 ? -9.851 20.150 -6.297 1.00 121.49 50 GLU B O 1
ATOM 1519 N N . ARG B 1 62 ? -9.337 20.130 -12.246 1.00 109.66 60 ARG B N 1
ATOM 1520 C CA . ARG B 1 62 ? -8.188 20.570 -11.452 1.00 110.78 60 ARG B CA 1
ATOM 1521 C C . ARG B 1 62 ? -7.963 19.664 -10.231 1.00 109.28 60 ARG B C 1
ATOM 1522 O O . ARG B 1 62 ? -8.850 19.516 -9.387 1.00 115.19 60 ARG B O 1
ATOM 1530 N N . LEU B 1 63 ? -6.770 19.082 -10.125 1.00 107.28 61 LEU B N 1
ATOM 1531 C CA . LEU B 1 63 ? -6.413 18.250 -8.967 1.00 103.95 61 LEU B CA 1
ATOM 1532 C C . LEU B 1 63 ? -5.404 19.004 -8.107 1.00 97.87 61 LEU B C 1
ATOM 1533 O O . LEU B 1 63 ? -4.630 19.808 -8.619 1.00 90.42 61 LEU B O 1
ATOM 1538 N N . LEU B 1 64 ? -5.427 18.721 -6.804 1.00 83.91 62 LEU B N 1
ATOM 1539 C CA . LEU B 1 64 ? -4.617 19.409 -5.840 1.00 80.66 62 LEU B CA 1
ATOM 1540 C C . LEU B 1 64 ? -3.531 18.433 -5.469 1.00 75.73 62 LEU B C 1
ATOM 1541 O O . LEU B 1 64 ? -3.807 17.358 -4.921 1.00 70.01 62 LEU B O 1
ATOM 1546 N N . LEU B 1 65 ? -2.303 18.803 -5.804 1.00 69.76 63 LEU B N 1
ATOM 1547 C CA . LEU B 1 65 ? -1.151 17.950 -5.576 1.00 65.86 63 LEU B CA 1
ATOM 1548 C C . LEU B 1 65 ? -0.815 17.993 -4.096 1.00 60.32 63 LEU B C 1
ATOM 1549 O O . LEU B 1 65 ? -0.946 19.048 -3.455 1.00 60.68 63 LEU B O 1
ATOM 1554 N N . GLY B 1 66 ? -0.378 16.858 -3.564 1.00 55.85 64 GLY B N 1
ATOM 1555 C CA . GLY B 1 66 ? -0.082 16.784 -2.140 1.00 59.03 64 GLY B CA 1
ATOM 1556 C C . GLY B 1 66 ? 1.063 15.866 -1.807 1.00 58.27 64 GLY B C 1
ATOM 1557 O O . GLY B 1 66 ? 1.424 14.999 -2.581 1.00 58.21 64 GLY B O 1
ATOM 1558 N N . VAL B 1 67 ? 1.630 16.065 -0.638 1.00 59.32 65 VAL B N 1
ATOM 1559 C CA . VAL B 1 67 ? 2.762 15.239 -0.194 1.00 61.95 65 VAL B CA 1
ATOM 1560 C C . VAL B 1 67 ? 2.380 14.642 1.135 1.00 59.43 65 VAL B C 1
ATOM 1561 O O . VAL B 1 67 ? 2.149 15.385 2.075 1.00 54.48 65 VAL B O 1
ATOM 1565 N N . ILE B 1 68 ? 2.320 13.322 1.204 1.00 58.17 66 ILE B N 1
ATOM 1566 C CA . ILE B 1 68 ? 2.070 12.660 2.469 1.00 61.72 66 ILE B CA 1
ATOM 1567 C C . ILE B 1 68 ? 3.359 12.071 3.054 1.00 59.12 66 ILE B C 1
ATOM 1568 O O . ILE B 1 68 ? 4.000 11.264 2.390 1.00 58.07 66 ILE B O 1
ATOM 1573 N N . CYS B 1 69 ? 3.737 12.497 4.262 1.00 55.88 67 CYS B N 1
ATOM 1574 C CA . CYS B 1 69 ? 4.918 11.953 4.981 1.00 60.38 67 CYS B CA 1
ATOM 1575 C C . CYS B 1 69 ? 4.464 11.164 6.148 1.00 52.48 67 CYS B C 1
ATOM 1576 O O . CYS B 1 69 ? 3.919 11.728 7.048 1.00 53.92 67 CYS B O 1
ATOM 1579 N N . LYS B 1 70 ? 4.662 9.867 6.086 1.00 51.41 68 LYS B N 1
ATOM 1580 C CA . LYS B 1 70 ? 4.349 8.974 7.178 1.00 55.29 68 LYS B CA 1
ATOM 1581 C C . LYS B 1 70 ? 5.664 8.672 7.843 1.00 53.18 68 LYS B C 1
ATOM 1582 O O . LYS B 1 70 ? 6.670 8.460 7.161 1.00 53.56 68 LYS B O 1
ATOM 1588 N N . VAL B 1 71 ? 5.696 8.726 9.161 1.00 54.51 69 VAL B N 1
ATOM 1589 C CA . VAL B 1 71 ? 6.960 8.407 9.896 1.00 55.77 69 VAL B CA 1
ATOM 1590 C C . VAL B 1 71 ? 6.849 7.268 10.887 1.00 51.70 69 VAL B C 1
ATOM 1591 O O . VAL B 1 71 ? 7.835 6.639 11.167 1.00 51.12 69 VAL B O 1
ATOM 1595 N N . ALA B 1 72 ? 5.660 7.010 11.424 1.00 51.25 70 ALA B N 1
ATOM 1596 C CA . ALA B 1 72 ? 5.492 5.930 12.396 1.00 51.10 70 ALA B CA 1
ATOM 1597 C C . ALA B 1 72 ? 4.113 5.355 12.329 1.00 50.66 70 ALA B C 1
ATOM 1598 O O . ALA B 1 72 ? 3.162 5.982 11.820 1.00 49.31 70 ALA B O 1
ATOM 1600 N N . ILE B 1 73 ? 4.002 4.143 12.845 1.00 52.15 71 ILE B N 1
ATOM 1601 C CA . ILE B 1 73 ? 2.727 3.451 12.943 1.00 49.73 71 ILE B CA 1
ATOM 1602 C C . ILE B 1 73 ? 2.724 2.624 14.239 1.00 48.40 71 ILE B C 1
ATOM 1603 O O . ILE B 1 73 ? 3.728 2.047 14.621 1.00 50.51 71 ILE B O 1
ATOM 1608 N N . VAL B 1 74 ? 1.576 2.532 14.899 1.00 51.12 72 VAL B N 1
ATOM 1609 C CA . VAL B 1 74 ? 1.454 1.705 16.112 1.00 48.27 72 VAL B CA 1
ATOM 1610 C C . VAL B 1 74 ? 1.224 0.270 15.671 1.00 50.54 72 VAL B C 1
ATOM 1611 O O . VAL B 1 74 ? 0.287 -0.012 14.910 1.00 52.37 72 VAL B O 1
ATOM 1615 N N . LYS B 1 75 ? 2.104 -0.624 16.115 1.00 49.34 73 LYS B N 1
ATOM 1616 C CA . LYS B 1 75 ? 1.993 -2.022 15.784 1.00 49.04 73 LYS B CA 1
ATOM 1617 C C . LYS B 1 75 ? 1.758 -2.906 16.982 1.00 50.78 73 LYS B C 1
ATOM 1618 O O . LYS B 1 75 ? 2.040 -2.532 18.143 1.00 47.84 73 LYS B O 1
ATOM 1624 N N . LYS B 1 76 ? 1.250 -4.100 16.693 1.00 53.31 74 LYS B N 1
ATOM 1625 C CA . LYS B 1 76 ? 1.155 -5.140 17.690 1.00 56.52 74 LYS B CA 1
ATOM 1626 C C . LYS B 1 76 ? 1.969 -6.307 17.190 1.00 56.95 74 LYS B C 1
ATOM 1627 O O . LYS B 1 76 ? 1.649 -6.837 16.142 1.00 55.71 74 LYS B O 1
ATOM 1633 N N . GLU B 1 77 ? 3.018 -6.680 17.927 1.00 53.55 75 GLU B N 1
ATOM 1634 C CA . GLU B 1 77 ? 3.927 -7.743 17.519 1.00 55.72 75 GLU B CA 1
ATOM 1635 C C . GLU B 1 77 ? 4.370 -8.487 18.745 1.00 55.03 75 GLU B C 1
ATOM 1636 O O . GLU B 1 77 ? 4.227 -7.988 19.876 1.00 54.70 75 GLU B O 1
ATOM 1642 N N . LEU B 1 78 ? 4.980 -9.634 18.517 1.00 53.86 76 LEU B N 1
ATOM 1643 C CA . LEU B 1 78 ? 5.529 -10.409 19.578 1.00 59.12 76 LEU B CA 1
ATOM 1644 C C . LEU B 1 78 ? 6.751 -9.702 20.140 1.00 57.87 76 LEU B C 1
ATOM 1645 O O . LEU B 1 78 ? 7.606 -9.234 19.396 1.00 60.53 76 LEU B O 1
ATOM 1650 N N . LEU B 1 79 ? 6.824 -9.649 21.463 1.00 55.92 77 LEU B N 1
ATOM 1651 C CA . LEU B 1 79 ? 8.009 -9.170 22.168 1.00 57.53 77 LEU B CA 1
ATOM 1652 C C . LEU B 1 79 ? 9.299 -9.790 21.666 1.00 59.96 77 LEU B C 1
ATOM 1653 O O . LEU B 1 79 ? 10.306 -9.101 21.487 1.00 61.31 77 LEU B O 1
ATOM 1658 N N . TYR B 1 80 ? 9.262 -11.091 21.426 1.00 60.18 78 TYR B N 1
ATOM 1659 C CA . TYR B 1 80 ? 10.433 -11.807 21.003 1.00 61.22 78 TYR B CA 1
ATOM 1660 C C . TYR B 1 80 ? 10.964 -11.278 19.666 1.00 60.20 78 TYR B C 1
ATOM 1661 O O . TYR B 1 80 ? 12.163 -11.276 19.454 1.00 63.98 78 TYR B O 1
ATOM 1670 N N . ASP B 1 81 ? 10.067 -10.838 18.781 1.00 62.29 79 ASP B N 1
ATOM 1671 C CA . ASP B 1 81 ? 10.420 -10.302 17.458 1.00 63.51 79 ASP B CA 1
ATOM 1672 C C . ASP B 1 81 ? 10.865 -8.844 17.548 1.00 63.07 79 ASP B C 1
ATOM 1673 O O . ASP B 1 81 ? 11.755 -8.422 16.828 1.00 61.35 79 ASP B O 1
ATOM 1678 N N . VAL B 1 82 ? 10.237 -8.072 18.441 1.00 59.44 80 VAL B N 1
ATOM 1679 C CA . VAL B 1 82 ? 10.578 -6.685 18.564 1.00 54.89 80 VAL B CA 1
ATOM 1680 C C . VAL B 1 82 ? 11.962 -6.580 19.216 1.00 55.23 80 VAL B C 1
ATOM 1681 O O . VAL B 1 82 ? 12.782 -5.764 18.823 1.00 57.23 80 VAL B O 1
ATOM 1685 N N . ALA B 1 83 ? 12.214 -7.388 20.238 1.00 57.91 81 ALA B N 1
ATOM 1686 C CA . ALA B 1 83 ? 13.463 -7.314 20.983 1.00 57.48 81 ALA B CA 1
ATOM 1687 C C . ALA B 1 83 ? 14.610 -7.839 20.133 1.00 58.47 81 ALA B C 1
ATOM 1688 O O . ALA B 1 83 ? 15.719 -7.315 20.195 1.00 56.55 81 ALA B O 1
ATOM 1690 N N . GLY B 1 84 ? 14.330 -8.861 19.323 1.00 59.88 82 GLY B N 1
ATOM 1691 C CA . GLY B 1 84 ? 15.358 -9.470 18.498 1.00 61.61 82 GLY B CA 1
ATOM 1692 C C . GLY B 1 84 ? 16.427 -9.981 19.429 1.00 63.26 82 GLY B C 1
ATOM 1693 O O . GLY B 1 84 ? 16.131 -10.704 20.368 1.00 61.67 82 GLY B O 1
ATOM 1694 N N . SER B 1 85 ? 17.673 -9.602 19.181 1.00 67.56 83 SER B N 1
ATOM 1695 C CA . SER B 1 85 ? 18.782 -9.998 20.053 1.00 69.20 83 SER B CA 1
ATOM 1696 C C . SER B 1 85 ? 19.076 -8.950 21.127 1.00 67.94 83 SER B C 1
ATOM 1697 O O . SER B 1 85 ? 19.989 -9.121 21.901 1.00 73.06 83 SER B O 1
ATOM 1700 N N . ASP B 1 86 ? 18.335 -7.846 21.146 1.00 65.64 84 ASP B N 1
ATOM 1701 C CA . ASP B 1 86 ? 18.586 -6.786 22.133 1.00 61.24 84 ASP B CA 1
ATOM 1702 C C . ASP B 1 86 ? 17.961 -7.146 23.459 1.00 56.81 84 ASP B C 1
ATOM 1703 O O . ASP B 1 86 ? 16.895 -7.737 23.498 1.00 55.54 84 ASP B O 1
ATOM 1708 N N . LYS B 1 87 ? 18.611 -6.739 24.543 1.00 57.53 85 LYS B N 1
ATOM 1709 C CA . LYS B 1 87 ? 18.052 -6.921 25.863 1.00 54.48 85 LYS B CA 1
ATOM 1710 C C . LYS B 1 87 ? 17.021 -5.871 26.180 1.00 50.52 85 LYS B C 1
ATOM 1711 O O . LYS B 1 87 ? 17.022 -4.761 25.634 1.00 55.79 85 LYS B O 1
ATOM 1717 N N . TYR B 1 88 ? 16.128 -6.239 27.073 1.00 47.05 86 TYR B N 1
ATOM 1718 C CA . TYR B 1 88 ? 15.075 -5.359 27.499 1.00 48.61 86 TYR B CA 1
ATOM 1719 C C . TYR B 1 88 ? 14.775 -5.588 28.977 1.00 49.81 86 TYR B C 1
ATOM 1720 O O . TYR B 1 88 ? 15.181 -6.591 29.534 1.00 46.14 86 TYR B O 1
ATOM 1729 N N . GLN B 1 89 ? 14.094 -4.628 29.595 1.00 47.55 87 GLN B N 1
ATOM 1730 C CA . GLN B 1 89 ? 13.624 -4.782 30.960 1.00 47.56 87 GLN B CA 1
ATOM 1731 C C . GLN B 1 89 ? 12.214 -4.200 31.063 1.00 48.95 87 GLN B C 1
ATOM 1732 O O . GLN B 1 89 ? 11.825 -3.347 30.259 1.00 51.56 87 GLN B O 1
ATOM 1738 N N . VAL B 1 90 ? 11.453 -4.695 32.035 1.00 46.28 88 VAL B N 1
ATOM 1739 C CA . VAL B 1 90 ? 10.266 -4.012 32.514 1.00 45.97 88 VAL B CA 1
ATOM 1740 C C . VAL B 1 90 ? 10.756 -2.747 33.221 1.00 43.97 88 VAL B C 1
ATOM 1741 O O . VAL B 1 90 ? 11.670 -2.811 33.998 1.00 45.27 88 VAL B O 1
ATOM 1745 N N . ASN B 1 91 ? 10.093 -1.625 33.002 1.00 46.53 89 ASN B N 1
ATOM 1746 C CA . ASN B 1 91 ? 10.439 -0.368 33.651 1.00 44.40 89 ASN B CA 1
ATOM 1747 C C . ASN B 1 91 ? 9.211 0.555 33.731 1.00 47.29 89 ASN B C 1
ATOM 1748 O O . ASN B 1 91 ? 8.954 1.447 32.867 1.00 44.70 89 ASN B O 1
ATOM 1753 N N . ASN B 1 92 ? 8.443 0.314 34.765 1.00 46.79 90 ASN B N 1
ATOM 1754 C CA . ASN B 1 92 ? 7.281 1.103 35.106 1.00 44.94 90 ASN B CA 1
ATOM 1755 C C . ASN B 1 92 ? 7.726 2.222 36.003 1.00 49.29 90 ASN B C 1
ATOM 1756 O O . ASN B 1 92 ? 7.280 2.342 37.130 1.00 45.41 90 ASN B O 1
ATOM 1761 N N . LYS B 1 93 ? 8.611 3.070 35.521 1.00 55.72 91 LYS B N 1
ATOM 1762 C CA . LYS B 1 93 ? 9.293 4.006 36.425 1.00 57.58 91 LYS B CA 1
ATOM 1763 C C . LYS B 1 93 ? 8.498 5.189 36.953 1.00 54.19 91 LYS B C 1
ATOM 1764 O O . LYS B 1 93 ? 8.968 5.884 37.849 1.00 66.58 91 LYS B O 1
ATOM 1770 N N . HIS B 1 94 ? 7.313 5.414 36.432 1.00 49.12 92 HIS B N 1
ATOM 1771 C CA . HIS B 1 94 ? 6.437 6.447 36.952 1.00 50.99 92 HIS B CA 1
ATOM 1772 C C . HIS B 1 94 ? 5.354 5.926 37.931 1.00 51.87 92 HIS B C 1
ATOM 1773 O O . HIS B 1 94 ? 4.520 6.707 38.371 1.00 48.33 92 HIS B O 1
ATOM 1780 N N . ASP B 1 95 ? 5.412 4.648 38.319 1.00 51.11 93 ASP B N 1
ATOM 1781 C CA . ASP B 1 95 ? 4.482 4.116 39.344 1.00 53.46 93 ASP B CA 1
ATOM 1782 C C . ASP B 1 95 ? 4.578 4.853 40.675 1.00 55.28 93 ASP B C 1
ATOM 1783 O O . ASP B 1 95 ? 3.589 4.904 41.395 1.00 59.88 93 ASP B O 1
ATOM 1788 N N . ASP B 1 96 ? 5.702 5.513 40.968 1.00 54.62 94 ASP B N 1
ATOM 1789 C CA . ASP B 1 96 ? 5.793 6.306 42.194 1.00 57.61 94 ASP B CA 1
ATOM 1790 C C . ASP B 1 96 ? 4.906 7.580 42.216 1.00 58.43 94 ASP B C 1
ATOM 1791 O O . ASP B 1 96 ? 4.372 7.951 43.246 1.00 54.86 94 ASP B O 1
ATOM 1796 N N . LYS B 1 97 ? 4.702 8.193 41.058 1.00 59.83 95 LYS B N 1
ATOM 1797 C CA . LYS B 1 97 ? 4.000 9.487 40.971 1.00 61.70 95 LYS B CA 1
ATOM 1798 C C . LYS B 1 97 ? 2.646 9.418 40.238 1.00 58.53 95 LYS B C 1
ATOM 1799 O O . LYS B 1 97 ? 1.809 10.285 40.444 1.00 55.17 95 LYS B O 1
ATOM 1805 N N . TYR B 1 98 ? 2.450 8.449 39.334 1.00 55.65 96 TYR B N 1
ATOM 1806 C CA . TYR B 1 98 ? 1.138 8.278 38.715 1.00 56.88 96 TYR B CA 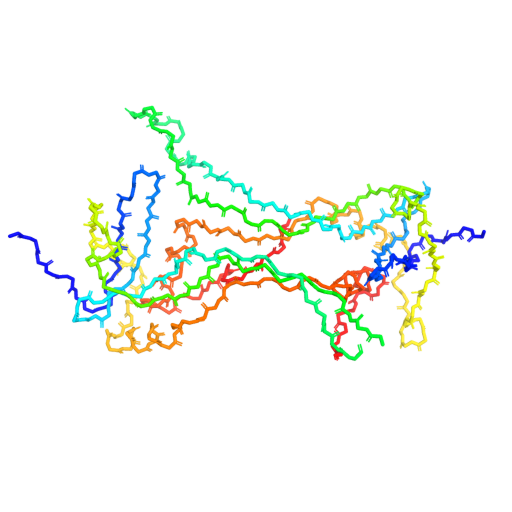1
ATOM 1807 C C . TYR B 1 98 ? 0.542 6.938 39.071 1.00 58.55 96 TYR B C 1
ATOM 1808 O O . TYR B 1 98 ? 1.265 5.981 39.340 1.00 53.84 96 TYR B O 1
ATOM 1817 N N . SER B 1 99 ? -0.793 6.881 39.076 1.00 60.56 97 SER B N 1
ATOM 1818 C CA . SER B 1 99 ? -1.518 5.627 39.188 1.00 59.17 97 SER B CA 1
ATOM 1819 C C . SER B 1 99 ? -1.514 4.971 37.861 1.00 53.04 97 SER B C 1
ATOM 1820 O O . SER B 1 99 ? -2.022 5.523 36.928 1.00 53.70 97 SER B O 1
ATOM 1823 N N . PRO B 1 100 ? -0.987 3.769 37.758 1.00 52.22 98 PRO B N 1
ATOM 1824 C CA . PRO B 1 100 ? -1.365 3.159 36.504 1.00 54.18 98 PRO B CA 1
ATOM 1825 C C . PRO B 1 100 ? -2.850 2.893 36.462 1.00 54.48 98 PRO B C 1
ATOM 1826 O O . PRO B 1 100 ? -3.489 2.771 37.505 1.00 52.93 98 PRO B O 1
ATOM 1830 N N . LEU B 1 101 ? -3.398 2.831 35.253 1.00 54.45 99 LEU B N 1
ATOM 1831 C CA . LEU B 1 101 ? -4.812 2.433 35.067 1.00 56.31 99 LEU B CA 1
ATOM 1832 C C . LEU B 1 101 ? -4.966 0.944 35.379 1.00 55.01 99 LEU B C 1
ATOM 1833 O O . LEU B 1 101 ? -3.982 0.248 35.422 1.00 52.48 99 LEU B O 1
ATOM 1838 N N . PRO B 1 102 ? -6.203 0.479 35.621 1.00 56.62 100 PRO B N 1
ATOM 1839 C CA . PRO B 1 102 ? -6.382 -0.957 35.763 1.00 57.55 100 PRO B CA 1
ATOM 1840 C C . PRO B 1 102 ? -5.837 -1.655 34.528 1.00 59.61 100 PRO B C 1
ATOM 1841 O O . PRO B 1 102 ? -5.971 -1.143 33.414 1.00 58.44 100 PRO B O 1
ATOM 1845 N N . CYS B 1 103 ? -5.213 -2.805 34.737 1.00 60.38 101 CYS B N 1
ATOM 1846 C CA . CYS B 1 103 ? -4.420 -3.442 33.703 1.00 60.72 101 CYS B CA 1
ATOM 1847 C C . CYS B 1 103 ? -5.267 -3.887 32.514 1.00 61.23 101 CYS B C 1
ATOM 1848 O O . CYS B 1 103 ? -4.815 -3.805 31.377 1.00 61.52 101 CYS B O 1
ATOM 1851 N N . SER B 1 104 ? -6.497 -4.296 32.753 1.00 59.22 102 SER B N 1
ATOM 1852 C CA . SER B 1 104 ? -7.430 -4.600 31.666 1.00 65.73 102 SER B CA 1
ATOM 1853 C C . SER B 1 104 ? -7.837 -3.376 30.844 1.00 65.46 102 SER B C 1
ATOM 1854 O O . SER B 1 104 ? -8.141 -3.488 29.666 1.00 68.91 102 SER B O 1
ATOM 1857 N N . LYS B 1 105 ? -7.846 -2.213 31.459 1.00 63.88 103 LYS B N 1
ATOM 1858 C CA . LYS B 1 105 ? -8.153 -1.001 30.730 1.00 68.16 103 LYS B CA 1
ATOM 1859 C C . LYS B 1 105 ? -6.956 -0.599 29.882 1.00 62.69 103 LYS B C 1
ATOM 1860 O O . LYS B 1 105 ? -7.121 -0.151 28.762 1.00 63.96 103 LYS B O 1
ATOM 1866 N N . ILE B 1 106 ? -5.748 -0.742 30.424 1.00 62.23 104 ILE B N 1
ATOM 1867 C CA . ILE B 1 106 ? -4.524 -0.370 29.704 1.00 55.51 104 ILE B CA 1
ATOM 1868 C C . ILE B 1 106 ? -4.448 -1.096 28.402 1.00 54.57 104 ILE B C 1
ATOM 1869 O O . ILE B 1 106 ? -4.141 -0.472 27.393 1.00 53.26 104 ILE B O 1
ATOM 1874 N N . ILE B 1 107 ? -4.721 -2.405 28.422 1.00 56.45 105 ILE B N 1
ATOM 1875 C CA . ILE B 1 107 ? -4.537 -3.243 27.224 1.00 62.93 105 ILE B CA 1
ATOM 1876 C C . ILE B 1 107 ? -5.632 -3.038 26.195 1.00 64.73 105 ILE B C 1
ATOM 1877 O O . ILE B 1 107 ? -5.418 -3.137 25.007 1.00 66.06 105 ILE B O 1
ATOM 1882 N N . GLN B 1 108 ? -6.823 -2.767 26.680 1.00 69.65 106 GLN B N 1
ATOM 1883 C CA . GLN B 1 108 ? -7.922 -2.401 25.823 1.00 69.87 106 GLN B CA 1
ATOM 1884 C C . GLN B 1 108 ? -7.619 -1.127 25.047 1.00 64.10 106 GLN B C 1
ATOM 1885 O O . GLN B 1 108 ? -7.881 -1.044 23.877 1.00 63.87 106 GLN B O 1
ATOM 1891 N N . ARG B 1 109 ? -7.068 -0.132 25.721 1.00 64.01 107 ARG B N 1
ATOM 1892 C CA . ARG B 1 109 ? -6.742 1.121 25.090 1.00 64.11 107 ARG B CA 1
ATOM 1893 C C . ARG B 1 109 ? -5.566 0.964 24.145 1.00 63.98 107 ARG B C 1
ATOM 1894 O O . ARG B 1 109 ? -5.522 1.613 23.088 1.00 62.13 107 ARG B O 1
ATOM 1902 N N . ALA B 1 110 ? -4.611 0.098 24.504 1.00 58.39 108 ALA B N 1
ATOM 1903 C CA . ALA B 1 110 ? -3.455 -0.158 23.619 1.00 56.81 108 ALA B CA 1
ATOM 1904 C C . ALA B 1 110 ? -3.875 -0.842 22.305 1.00 56.10 108 ALA B C 1
ATOM 1905 O O . ALA B 1 110 ? -3.424 -0.450 21.251 1.00 54.15 108 ALA B O 1
ATOM 1907 N N . GLU B 1 111 ? -4.774 -1.810 22.388 1.00 58.81 109 GLU B N 1
ATOM 1908 C CA . GLU B 1 111 ? -5.239 -2.539 21.211 1.00 67.35 109 GLU B CA 1
ATOM 1909 C C . GLU B 1 111 ? -5.950 -1.621 20.256 1.00 67.33 109 GLU B C 1
ATOM 1910 O O . GLU B 1 111 ? -5.741 -1.735 19.078 1.00 70.44 109 GLU B O 1
ATOM 1916 N N . GLU B 1 112 ? -6.748 -0.695 20.778 1.00 66.94 110 GLU B N 1
ATOM 1917 C CA . GLU B 1 112 ? -7.440 0.289 19.958 1.00 69.66 110 GLU B CA 1
ATOM 1918 C C . GLU B 1 112 ? -6.546 1.142 19.060 1.00 66.62 110 GLU B C 1
ATOM 1919 O O . GLU B 1 112 ? -7.001 1.597 17.988 1.00 68.11 110 GLU B O 1
ATOM 1925 N N . LEU B 1 113 ? -5.338 1.448 19.514 1.00 60.65 111 LEU B N 1
ATOM 1926 C CA . LEU B 1 113 ? -4.490 2.365 18.751 1.00 59.61 111 LEU B CA 1
ATOM 1927 C C . LEU B 1 113 ? -3.751 1.675 17.625 1.00 57.69 111 LEU B C 1
ATOM 1928 O O . LEU B 1 113 ? -3.128 2.320 16.797 1.00 54.83 111 LEU B O 1
ATOM 1933 N N . VAL B 1 114 ? -3.810 0.356 17.604 1.00 61.01 112 VAL B N 1
ATOM 1934 C CA . VAL B 1 114 ? -3.036 -0.379 16.629 1.00 64.21 112 VAL B CA 1
ATOM 1935 C C . VAL B 1 114 ? -3.447 0.080 15.244 1.00 65.12 112 VAL B C 1
ATOM 1936 O O . VAL B 1 114 ? -4.633 0.192 14.969 1.00 64.30 112 VAL B O 1
ATOM 1940 N N . GLY B 1 115 ? -2.466 0.342 14.381 1.00 66.11 113 GLY B N 1
ATOM 1941 C CA . GLY B 1 115 ? -2.761 0.758 13.004 1.00 64.92 113 GLY B CA 1
ATOM 1942 C C . GLY B 1 115 ? -2.779 2.257 12.863 1.00 62.57 113 GLY B C 1
ATOM 1943 O O . GLY B 1 115 ? -2.729 2.779 11.763 1.00 66.19 113 GLY B O 1
ATOM 1944 N N . GLN B 1 116 ? -2.844 2.970 13.964 1.00 54.77 114 GLN B N 1
ATOM 1945 C CA . GLN B 1 116 ? -2.782 4.413 13.897 1.00 60.99 114 GLN B CA 1
ATOM 1946 C C . GLN B 1 116 ? -1.390 4.912 13.423 1.00 60.16 114 GLN B C 1
ATOM 1947 O O . GLN B 1 116 ? -0.372 4.347 13.830 1.00 59.04 114 GLN B O 1
ATOM 1953 N N . GLU B 1 117 ? -1.380 5.975 12.593 1.00 53.12 115 GLU B N 1
ATOM 1954 C CA . GLU B 1 117 ? -0.199 6.445 11.911 1.00 50.14 115 GLU B CA 1
ATOM 1955 C C . GLU B 1 117 ? 0.143 7.849 12.320 1.00 46.12 115 GLU B C 1
ATOM 1956 O O . GLU B 1 117 ? -0.722 8.644 12.613 1.00 49.70 115 GLU B O 1
ATOM 1962 N N . VAL B 1 118 ? 1.426 8.160 12.327 1.00 44.44 116 VAL B N 1
ATOM 1963 C CA . VAL B 1 118 ? 1.871 9.536 12.479 1.00 46.01 116 VAL B CA 1
ATOM 1964 C C . VAL B 1 118 ? 2.261 10.040 11.096 1.00 47.56 116 VAL B C 1
ATOM 1965 O O . VAL B 1 118 ? 3.171 9.517 10.476 1.00 45.81 116 VAL B O 1
ATOM 1969 N N . LEU B 1 119 ? 1.559 11.053 10.628 1.00 51.71 117 LEU B N 1
ATOM 1970 C CA . LEU B 1 119 ? 1.756 11.523 9.275 1.00 56.73 117 LEU B CA 1
ATOM 1971 C C . LEU B 1 119 ? 1.397 12.995 9.112 1.00 53.07 117 LEU B C 1
ATOM 1972 O O . LEU B 1 119 ? 0.558 13.565 9.833 1.00 48.41 117 LEU B O 1
ATOM 1977 N N . TYR B 1 120 ? 2.038 13.592 8.122 1.00 53.98 118 TYR B N 1
ATOM 1978 C CA . TYR B 1 120 ? 1.774 14.983 7.745 1.00 52.96 118 TYR B CA 1
ATOM 1979 C C . TYR B 1 120 ? 1.325 15.041 6.298 1.00 54.00 118 TYR B C 1
ATOM 1980 O O . TYR B 1 120 ? 1.992 14.480 5.441 1.00 56.09 118 TYR B O 1
ATOM 1989 N N . LYS B 1 121 ? 0.217 15.725 6.033 1.00 56.22 119 LYS B N 1
ATOM 1990 C CA . LYS B 1 121 ? -0.252 15.943 4.647 1.00 59.46 119 LYS B CA 1
ATOM 1991 C C . LYS B 1 121 ? 0.028 17.415 4.232 1.00 56.19 119 LYS B C 1
ATOM 1992 O O . LYS B 1 121 ? -0.578 18.354 4.770 1.00 50.74 119 LYS B O 1
ATOM 1998 N N . LEU B 1 122 ? 0.966 17.604 3.300 1.00 49.02 120 LEU B N 1
ATOM 1999 C CA . LEU B 1 122 ? 1.295 18.942 2.809 1.00 48.16 120 LEU B CA 1
ATOM 2000 C C . LEU B 1 122 ? 0.716 19.218 1.375 1.00 48.85 120 LEU B C 1
ATOM 2001 O O . LEU B 1 122 ? 1.162 18.611 0.397 1.00 47.53 120 LEU B O 1
ATOM 2006 N N . THR B 1 123 ? -0.242 20.135 1.292 1.0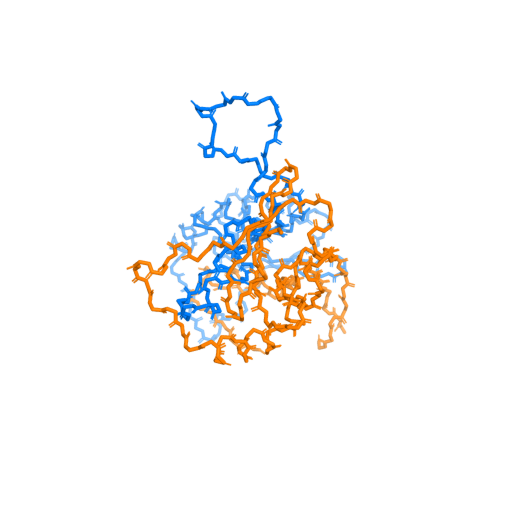0 48.59 121 THR B N 1
ATOM 2007 C CA . THR B 1 123 ? -0.758 20.681 0.044 1.00 48.64 121 THR B CA 1
ATOM 2008 C C . THR B 1 123 ? -0.602 22.201 0.051 1.00 48.37 121 THR B C 1
ATOM 2009 O O . THR B 1 123 ? -0.220 22.823 1.043 1.00 44.79 121 THR B O 1
ATOM 2013 N N . SER B 1 124 ? -0.886 22.795 -1.090 1.00 47.02 122 SER B N 1
ATOM 2014 C CA . SER B 1 124 ? -1.078 24.239 -1.186 1.00 47.53 122 SER B CA 1
ATOM 2015 C C . SER B 1 124 ? -2.035 24.871 -0.115 1.00 45.88 122 SER B C 1
ATOM 2016 O O . SER B 1 124 ? -1.852 26.011 0.281 1.00 43.40 122 SER B O 1
ATOM 2019 N N . GLU B 1 125 ? -3.061 24.140 0.326 1.00 48.06 123 GLU B N 1
ATOM 2020 C CA . GLU B 1 125 ? -3.968 24.616 1.392 1.00 48.18 123 GLU B CA 1
ATOM 2021 C C . GLU B 1 125 ? -3.244 24.983 2.673 1.00 45.25 123 GLU B C 1
ATOM 2022 O O . GLU B 1 125 ? -3.561 25.963 3.302 1.00 43.14 123 GLU B O 1
ATOM 2028 N N . ASN B 1 126 ? -2.272 24.192 3.060 1.00 46.36 124 ASN B N 1
ATOM 2029 C CA . ASN B 1 126 ? -1.551 24.457 4.303 1.00 45.98 124 ASN B CA 1
ATOM 2030 C C . ASN B 1 126 ? -0.873 25.814 4.195 1.00 47.33 124 ASN B C 1
ATOM 2031 O O . ASN B 1 126 ? -0.820 26.570 5.171 1.00 49.99 124 ASN B O 1
ATOM 2036 N N . CYS B 1 127 ? -0.295 26.101 3.028 1.00 49.08 125 CYS B N 1
ATOM 2037 C CA . CYS B 1 127 ? 0.440 27.346 2.827 1.00 44.72 125 CYS B CA 1
ATOM 2038 C C . CYS B 1 127 ? -0.492 28.529 2.751 1.00 44.84 125 CYS B C 1
ATOM 2039 O O . CYS B 1 127 ? -0.203 29.584 3.269 1.00 46.72 125 CYS B O 1
ATOM 2042 N N . GLU B 1 128 ? -1.630 28.332 2.127 1.00 45.02 126 GLU B N 1
ATOM 2043 C CA . GLU B 1 128 ? -2.649 29.337 2.071 1.00 48.46 126 GLU B CA 1
ATOM 2044 C C . GLU B 1 128 ? -3.257 29.636 3.459 1.00 48.54 126 GLU B C 1
ATOM 2045 O O . GLU B 1 128 ? -3.450 30.811 3.794 1.00 45.88 126 GLU B O 1
ATOM 2051 N N . HIS B 1 129 ? -3.567 28.608 4.249 1.00 50.76 127 HIS B N 1
ATOM 2052 C CA . HIS B 1 129 ? -4.043 28.847 5.614 1.00 52.87 127 HIS B CA 1
ATOM 2053 C C . HIS B 1 129 ? -2.956 29.565 6.390 1.00 49.45 127 HIS B C 1
ATOM 2054 O O . HIS B 1 129 ? -3.254 30.450 7.143 1.00 49.83 127 HIS B O 1
ATOM 2061 N N . PHE B 1 130 ? -1.705 29.194 6.198 1.00 47.02 128 PHE B N 1
ATOM 2062 C CA . PHE B 1 130 ? -0.636 29.854 6.902 1.00 48.99 128 PHE B CA 1
ATOM 2063 C C . PHE B 1 130 ? -0.605 31.355 6.642 1.00 53.25 128 PHE B C 1
ATOM 2064 O O . PHE B 1 130 ? -0.568 32.146 7.581 1.00 52.42 128 PHE B O 1
ATOM 2072 N N . VAL B 1 131 ? -0.607 31.773 5.373 1.00 51.81 129 VAL B N 1
ATOM 2073 C CA . VAL B 1 131 ? -0.565 33.213 5.071 1.00 49.51 129 VAL B CA 1
ATOM 2074 C C . VAL B 1 131 ? -1.868 33.922 5.408 1.00 48.23 129 VAL B C 1
ATOM 2075 O O . VAL B 1 131 ? -1.844 35.078 5.778 1.00 46.62 129 VAL B O 1
ATOM 2079 N N . ASN B 1 132 ? -3.006 33.260 5.301 1.00 46.74 130 ASN B N 1
ATOM 2080 C CA . ASN B 1 132 ? -4.246 33.899 5.739 1.00 45.64 130 ASN B CA 1
ATOM 2081 C C . ASN B 1 132 ? -4.276 34.176 7.242 1.00 50.59 130 ASN B C 1
ATOM 2082 O O . ASN B 1 132 ? -4.916 35.129 7.724 1.00 53.64 130 ASN B O 1
ATOM 2087 N N . GLU B 1 133 ? -3.612 33.329 7.980 1.00 51.05 131 GLU B N 1
ATOM 2088 C CA . GLU B 1 133 ? -3.567 33.517 9.416 1.00 58.27 131 GLU B CA 1
ATOM 2089 C C . GLU B 1 133 ? -2.775 34.788 9.764 1.00 56.96 131 GLU B C 1
ATOM 2090 O O . GLU B 1 133 ? -3.216 35.565 10.583 1.00 56.39 131 GLU B O 1
ATOM 2096 N N . LEU B 1 134 ? -1.665 35.017 9.074 1.00 50.74 132 LEU B N 1
ATOM 2097 C CA . LEU B 1 134 ? -0.875 36.251 9.204 1.00 50.53 132 LEU B CA 1
ATOM 2098 C C . LEU B 1 134 ? -1.614 37.486 8.761 1.00 51.75 132 LEU B C 1
ATOM 2099 O O . LEU B 1 134 ? -1.601 38.470 9.440 1.00 56.89 132 LEU B O 1
ATOM 2104 N N . ARG B 1 135 ? -2.291 37.446 7.621 1.00 53.07 133 ARG B N 1
ATOM 2105 C CA . ARG B 1 135 ? -2.960 38.640 7.147 1.00 50.47 133 ARG B CA 1
ATOM 2106 C C . ARG B 1 135 ? -4.200 38.998 7.936 1.00 51.10 133 ARG B C 1
ATOM 2107 O O . ARG B 1 135 ? -4.551 40.179 8.056 1.00 51.12 133 ARG B O 1
ATOM 2115 N N . TYR B 1 136 ? -4.904 37.996 8.442 1.00 49.30 134 TYR B N 1
ATOM 2116 C CA . TYR B 1 136 ? -6.201 38.259 9.008 1.00 48.43 134 TYR B CA 1
ATOM 2117 C C . TYR B 1 136 ? -6.373 37.855 10.472 1.00 51.57 134 TYR B C 1
ATOM 2118 O O . TYR B 1 136 ? -7.326 38.275 11.091 1.00 53.89 134 TYR B O 1
ATOM 2127 N N . GLY B 1 137 ? -5.484 37.019 11.011 1.00 56.59 135 GLY B N 1
ATOM 2128 C CA . GLY B 1 137 ? -5.693 36.391 12.322 1.00 54.50 135 GLY B CA 1
ATOM 2129 C C . GLY B 1 137 ? -6.728 35.266 12.366 1.00 57.87 135 GLY B C 1
ATOM 2130 O O . GLY B 1 137 ? -7.152 34.869 13.414 1.00 61.10 135 GLY B O 1
ATOM 2131 N N . VAL B 1 138 ? -7.158 34.780 11.217 1.00 63.55 136 VAL B N 1
ATOM 2132 C CA . VAL B 1 138 ? -8.249 33.806 11.090 1.00 64.27 136 VAL B CA 1
ATOM 2133 C C . VAL B 1 138 ? -7.877 32.456 10.386 1.00 70.19 136 VAL B C 1
ATOM 2134 O O . VAL B 1 138 ? -7.435 32.415 9.176 1.00 65.41 136 VAL B O 1
ATOM 2138 N N . ALA B 1 139 ? -8.103 31.376 11.163 1.00 69.41 137 ALA B N 1
ATOM 2139 C CA . ALA B 1 139 ? -8.064 29.967 10.726 1.00 68.86 137 ALA B CA 1
ATOM 2140 C C . ALA B 1 139 ? -9.427 29.506 10.147 1.00 67.51 137 ALA B C 1
ATOM 2141 O O . ALA B 1 139 ? -10.283 28.981 10.881 1.00 72.13 137 ALA B O 1
ATOM 2143 N N . ARG B 1 140 ? -9.622 29.730 8.841 1.00 65.79 138 ARG B N 1
ATOM 2144 C CA . ARG B 1 140 ? -10.731 29.156 8.068 1.00 66.27 138 ARG B CA 1
ATOM 2145 C C . ARG B 1 140 ? -10.929 27.594 8.132 1.00 71.45 138 ARG B C 1
ATOM 2146 O O . ARG B 1 140 ? -9.975 26.806 8.102 1.00 63.05 138 ARG B O 1
ATOM 2154 N N . SER B 1 141 ? -12.189 27.171 8.241 1.00 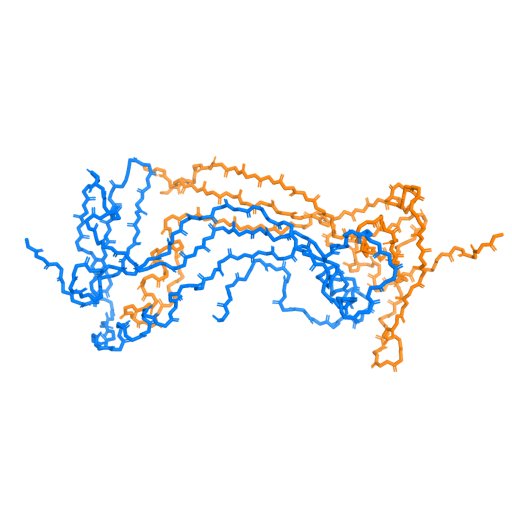77.41 139 SER B N 1
ATOM 2155 C CA . SER B 1 141 ? -12.542 25.752 8.180 1.00 84.54 139 SER B CA 1
ATOM 2156 C C . SER B 1 141 ? -13.417 25.484 6.951 1.00 86.68 139 SER B C 1
ATOM 2157 O O . SER B 1 141 ? -14.623 25.682 6.990 1.00 88.00 139 SER B O 1
ATOM 2160 N N . ASP B 1 142 ? -12.783 25.083 5.851 1.00 93.09 140 ASP B N 1
ATOM 2161 C CA . ASP B 1 142 ? -13.497 24.636 4.641 1.00 95.95 140 ASP B CA 1
ATOM 2162 C C . ASP B 1 142 ? -13.190 23.159 4.399 1.00 90.68 140 ASP B C 1
ATOM 2163 O O . ASP B 1 142 ? -13.757 22.553 3.505 1.00 97.25 140 ASP B O 1
#

InterPro domains:
  IPR007053 LRAT domain [PF04970] (7-125)
  IPR007053 LRAT domain [PS51934] (13-129)
  IPR051496 H-rev107 Phospholipase/Acyltransferase [PTHR13943] (6-161)

Solvent-accessible surface area: 15183 Å² total; per-residue (Å²): 186,133,14,134,58,0,4,0,0,6,0,72,51,110,155,70,101,5,4,0,0,4,14,16,131,28,72,0,0,6,11,6,65,41,67,79,90,45,98,26,64,36,133,149,104,74,180,124,107,130,54,154,96,126,65,24,55,11,23,36,2,29,0,0,30,4,77,82,59,71,12,180,90,10,4,53,117,33,164,95,77,64,32,30,89,18,63,120,109,68,86,50,53,90,59,88,100,2,36,92,54,0,74,122,48,63,40,30,45,7,4,3,81,12,13,10,112,12,10,27,75,3,0,13,34,2,12,14,34,63,90,41,109,26,67,85,22,67,83,36,174,190,156,116,125,14,148,58,0,15,0,0,11,0,86,50,80,86,72,77,8,1,0,0,4,12,16,134,28,76,0,0,6,4,6,70,44,76,106,87,42,128,39,86,32,158,152,210,99,58,43,2,26,52,0,26,3,0,30,4,76,80,61,69,13,183,92,11,3,52,119,30,169,92,80,63,32,34,94,31,60,122,124,83,91,50,52,96,61,83,88,0,45,95,48,0,69,126,40,61,42,84,67,9,65,42,89,14,19,23,96,38,8,31,70,34,0,3,65,3,16,11,40,56,87,64,116,160

Secondary structure (DSSP, 8-state):
-PPPTT-EEEEE-SSSEEEEEEEETTEEEEEEEEEEEEEEE--TTGGG--S----EEEEEEEEEEEEEEEHHHHHTTS-EEE--TTTTTSPPPPHHHHHHHHHHHTT-EEEEEEEHHHHHHHHHHHHH----S-SS-EE--/--PPPPTT-EEEEE-SSSEEEEEEEETTEEEEEEEEEEEEEEEE----EEEEEEEEEEEEEEEHHHHHTTS-EEE--TTTTTSPPPPHHHHHHHHHHTTT-EEEEEEEHHHHHHHHHHHHHS-----

CATH classification: 3.90.1720.10

Foldseek 3Di:
DDDDQQFWKWWCDPPDIAIWGHHDDQKTKGKAFDWDKDWAWDCPCVVPDDDPDTHGQAIKTWTIFIAMDGPCVVNPPTDMDGDPPCCVPDHDDPRVVSNVVRVVRHGKTWMAGPGPVVVVQVVCCVVPVPDDDHPDTDIDD/DDDDDDQQFWKWWCDPPDIAIWGDQDDQKTKGKAFDWDWDWDFPDVVTWIKIKTWTTFIAMDGPCVVNPPTDMDGPPPCVVPDPDDPRVVSNVVRVVRHGPTDMDMDTPVVVVQVVCCVVPVDRDDD

GO terms:
  GO:0004623 A2-type glycerophospholipase activity (F, IDA)
  GO:0016410 N-acyltransferase activity (F, IDA)
  GO:0008970 glycerophospholipid phospholipase A1 activity (F, IDA)
  GO:0070292 N-acylphosphatidylethanolamine metabolic process (P, IDA)
  GO:0004623 A2-type glycerophospholipase activity (F, EXP)
  GO:0005737 cytoplasm (C, EXP)
  GO:0036152 phosphatidylethanolamine acyl-chain remodeling (P, TAS)
  GO:0016746 acyltransferase activity (F, TAS)
  GO:0005829 cytosol (C, TAS)
  GO:0005515 protein binding (F, IPI)
  GO:0005829 cytosol (C, IDA)
  GO:0008289 lipid binding (F, EXP)
  GO:0006644 phospholipid metabolic process (P, IDA)

Radius of gyration: 23.08 Å; Cα contacts (8 Å, |Δi|>4): 536; chains: 2; bounding box: 48×64×56 Å

Sequence (268 aa):
PEPKPGDLIEIFRPFYRHWAIYVGDGYVVHLAPDILLALTNDKERTQKVVSNKRLLLGVICKVAIVKKELLYDVAGSDKYQVNNKHDDKYSPLPCSKIIQRAEELVGQEVLYKLTSENCEHFVNELRYGVARSDQEFIVTDPIPEPKPGDLIEIFRPFYRHWAIYVGDGYVVHLAPDILLALTNDKERLLLGVICKVAIVKKELLYDVAGSDKYQVNNKHDDKYSPLPCSKIIQRAEELVGQEVLYKLTSENCEHFVNELRYGVARSD

Nearest PDB structures (foldseek):
  4q95-assembly1_A  TM=1.007E+00  e=7.404E-28  Homo sapiens
  4q95-assembly1_B  TM=9.177E-01  e=2.883E-20  Homo sapiens
  7zom-assembly1_A  TM=7.746E-01  e=1.691E-13  Homo sapiens
  4fa0-assembly1_A  TM=7.814E-01  e=5.755E-13  Homo sapiens
  4dpz-assembly1_X  TM=7.406E-01  e=3.539E-11  Homo sapiens

B-factor: mean 63.47, std 15.55, range [38.61, 127.54]

Organism: Homo sapiens (NCBI:txid9606)